Protein 8E5G (pdb70)

Organism: Archaeoglobus veneficus (strain DSM 11195 / SNP6) (NCBI:txid693661)

Radius of gyration: 26.73 Å; Cα contacts (8 Å, |Δi|>4): 304; chains: 1; bounding box: 42×38×102 Å

B-factor: mean 117.1, std 19.44, range [83.34, 165.3]

Structure (mmCIF, N/CA/C/O backbone):
data_8E5G
#
_entry.id   8E5G
#
loop_
_entity.id
_entity.type
_entity.pdbx_description
1 polymer 'c-type cytochrome'
2 non-polymer 'HEME C'
#
loop_
_atom_site.group_PDB
_atom_site.id
_atom_site.type_symbol
_atom_site.label_atom_id
_atom_site.label_alt_id
_atom_site.label_comp_id
_atom_site.label_asym_id
_atom_site.label_entity_id
_atom_site.label_seq_id
_atom_site.pdbx_PDB_ins_code
_atom_site.Cartn_x
_atom_site.Cartn_y
_atom_site.Cartn_z
_atom_site.occupancy
_atom_site.B_iso_or_equiv
_atom_site.auth_seq_id
_atom_site.auth_comp_id
_atom_site.auth_asym_id
_atom_site.auth_atom_id
_atom_site.pdbx_PDB_model_num
ATOM 1 N N . GLN A 1 31 ? 7.059 -13.998 60.940 1.00 83.34 31 GLN A N 1
ATOM 2 C CA . GLN A 1 31 ? 8.292 -13.305 60.590 1.00 83.34 31 GLN A CA 1
ATOM 3 C C . GLN A 1 31 ? 9.477 -13.934 61.298 1.00 83.34 31 GLN A C 1
ATOM 4 O O . GLN A 1 31 ? 10.506 -13.292 61.491 1.00 83.34 31 GLN A O 1
ATOM 6 N N . HIS A 1 32 ? 9.317 -15.195 61.702 1.00 96.93 32 HIS A N 1
ATOM 7 C CA . HIS A 1 32 ? 10.384 -15.926 62.374 1.00 96.93 32 HIS A CA 1
ATOM 8 C C . HIS A 1 32 ? 10.407 -17.404 61.986 1.00 96.93 32 HIS A C 1
ATOM 9 O O . HIS A 1 32 ? 11.214 -18.162 62.531 1.00 96.93 32 HIS A O 1
ATOM 16 N N . MET A 1 33 ? 9.558 -17.831 61.047 1.00 111.70 33 MET A N 1
ATOM 17 C CA . MET A 1 33 ? 9.421 -19.240 60.668 1.00 111.70 33 MET A CA 1
ATOM 18 C C . MET A 1 33 ? 9.521 -19.418 59.152 1.00 111.70 33 MET A C 1
ATOM 19 O O . MET A 1 33 ? 8.722 -20.114 58.523 1.00 111.70 33 MET A O 1
ATOM 24 N N . TRP A 1 34 ? 10.538 -18.811 58.547 1.00 97.01 34 TRP A N 1
ATOM 25 C CA . TRP A 1 34 ? 10.677 -18.833 57.097 1.00 97.01 34 TRP A CA 1
ATOM 26 C C . TRP A 1 34 ? 10.784 -20.258 56.548 1.00 97.01 34 TRP A C 1
ATOM 27 O O . TRP A 1 34 ? 11.183 -21.195 57.242 1.00 97.01 34 TRP A O 1
ATOM 38 N N . TYR A 1 35 ? 10.425 -20.399 55.268 1.00 94.86 35 TYR A N 1
ATOM 39 C CA . TYR A 1 35 ? 10.263 -21.701 54.632 1.00 94.86 35 TYR A CA 1
ATOM 40 C C . TYR A 1 35 ? 11.564 -22.495 54.611 1.00 94.86 35 TYR A C 1
ATOM 41 O O . TYR A 1 35 ? 12.658 -21.969 54.830 1.00 94.86 35 TYR A O 1
ATOM 50 N N . ASN A 1 36 ? 11.421 -23.785 54.323 1.00 103.02 36 ASN A N 1
ATOM 51 C CA . ASN A 1 36 ? 12.544 -24.682 54.101 1.00 103.02 36 ASN A CA 1
ATOM 52 C C . ASN A 1 36 ? 12.765 -24.816 52.603 1.00 103.02 36 ASN A C 1
ATOM 53 O O . ASN A 1 36 ? 11.817 -25.072 51.853 1.00 103.02 36 ASN A O 1
ATOM 58 N N . ILE A 1 37 ? 14.009 -24.643 52.170 1.00 101.48 37 ILE A N 1
ATOM 59 C CA . ILE A 1 37 ? 14.352 -24.768 50.762 1.00 101.48 37 ILE A CA 1
ATOM 60 C C . ILE A 1 37 ? 15.323 -25.923 50.525 1.00 101.48 37 ILE A C 1
ATOM 61 O O . ILE A 1 37 ? 16.059 -25.925 49.545 1.00 101.48 37 ILE A O 1
ATOM 66 N N . SER A 1 38 ? 15.313 -26.919 51.414 1.00 107.75 38 SER A N 1
ATOM 67 C CA . SER A 1 38 ? 16.249 -28.033 51.307 1.00 107.75 38 SER A CA 1
ATOM 68 C C . SER A 1 38 ? 16.017 -28.878 50.061 1.00 107.75 38 SER A C 1
ATOM 69 O O . SER A 1 38 ? 16.900 -29.654 49.682 1.00 107.75 38 SER A O 1
ATOM 72 N N . GLY A 1 39 ? 14.861 -28.745 49.417 1.00 102.25 39 GLY A N 1
ATOM 73 C CA . GLY A 1 39 ? 14.568 -29.563 48.260 1.00 102.25 39 GLY A CA 1
ATOM 74 C C . GLY A 1 39 ? 15.381 -29.168 47.043 1.00 102.25 39 GLY A C 1
ATOM 75 O O . GLY A 1 39 ? 16.121 -28.184 47.034 1.00 102.25 39 GLY A O 1
ATOM 76 N N . THR A 1 40 ? 15.247 -29.977 45.996 1.00 99.67 40 THR A N 1
ATOM 77 C CA . THR A 1 40 ? 15.890 -29.689 44.725 1.00 99.67 40 THR A CA 1
ATOM 78 C C . THR A 1 40 ? 14.994 -28.809 43.863 1.00 99.67 40 THR A C 1
ATOM 79 O O . THR A 1 40 ? 13.767 -28.817 43.995 1.00 99.67 40 THR A O 1
ATOM 83 N N . GLY A 1 41 ? 15.621 -28.045 42.970 1.00 99.96 41 GLY A N 1
ATOM 84 C CA . GLY A 1 41 ? 14.855 -27.158 42.120 1.00 99.96 41 GLY A CA 1
ATOM 85 C C . GLY A 1 41 ? 14.208 -26.042 42.926 1.00 99.96 41 GLY A C 1
ATOM 86 O O . GLY A 1 41 ? 14.696 -25.625 43.979 1.00 99.96 41 GLY A O 1
ATOM 87 N N . ASN A 1 42 ? 13.088 -25.548 42.403 1.00 96.65 42 ASN A N 1
ATOM 88 C CA . ASN A 1 42 ? 12.312 -24.558 43.134 1.00 96.65 42 ASN A CA 1
ATOM 89 C C . ASN A 1 42 ? 11.731 -25.191 44.389 1.00 96.65 42 ASN A C 1
ATOM 90 O O . ASN A 1 42 ? 11.168 -26.288 44.344 1.00 96.65 42 ASN A O 1
ATOM 95 N N . ASN A 1 43 ? 11.868 -24.497 45.513 1.00 89.89 43 ASN A N 1
ATOM 96 C CA . ASN A 1 43 ? 11.479 -25.041 46.807 1.00 89.89 43 ASN A CA 1
ATOM 97 C C . ASN A 1 43 ? 10.365 -24.246 47.463 1.00 89.89 43 ASN A C 1
ATOM 98 O O . ASN A 1 43 ? 9.333 -24.818 47.834 1.00 89.89 43 ASN A O 1
ATOM 103 N N . LEU A 1 44 ? 10.549 -22.940 47.619 1.00 83.98 44 LEU A N 1
ATOM 104 C CA . LEU A 1 44 ? 9.501 -22.091 48.152 1.00 83.98 44 LEU A CA 1
ATOM 105 C C . LEU A 1 44 ? 8.334 -22.049 47.170 1.00 83.98 44 LEU A C 1
ATOM 106 O O . LEU A 1 44 ? 8.518 -22.260 45.969 1.00 83.98 44 LEU A O 1
ATOM 111 N N . PRO A 1 45 ? 7.123 -21.785 47.649 1.00 93.53 45 PRO A N 1
ATOM 112 C CA . PRO A 1 45 ? 5.970 -21.753 46.746 1.00 93.53 45 PRO A CA 1
ATOM 113 C C . PRO A 1 45 ? 5.893 -20.423 46.010 1.00 93.53 45 PRO A C 1
ATOM 114 O O . PRO A 1 45 ? 5.743 -19.363 46.619 1.00 93.53 45 PRO A O 1
ATOM 118 N N . CYS A 1 46 ? 5.998 -20.489 44.683 1.00 97.89 46 CYS A N 1
ATOM 119 C CA . CYS A 1 46 ? 5.808 -19.312 43.849 1.00 97.89 46 CYS A CA 1
ATOM 120 C C . CYS A 1 46 ? 4.390 -18.781 43.941 1.00 97.89 46 CYS A C 1
ATOM 121 O O . CYS A 1 46 ? 4.129 -17.659 43.496 1.00 97.89 46 CYS A O 1
ATOM 124 N N . GLU A 1 47 ? 3.474 -19.564 44.502 1.00 103.19 47 GLU A N 1
ATOM 125 C CA . GLU A 1 47 ? 2.055 -19.262 44.460 1.00 103.19 47 GLU A CA 1
ATOM 126 C C . GLU A 1 47 ? 1.600 -18.350 45.585 1.00 103.19 47 GLU A C 1
ATOM 127 O O . GLU A 1 47 ? 0.431 -17.955 45.600 1.00 103.19 47 GLU A O 1
ATOM 133 N N . LYS A 1 48 ? 2.485 -18.010 46.521 1.00 99.54 48 LYS A N 1
ATOM 134 C CA . LYS A 1 48 ? 2.097 -17.129 47.613 1.00 99.54 48 LYS A CA 1
ATOM 135 C C . LYS A 1 48 ? 1.616 -15.776 47.107 1.00 99.54 48 LYS A C 1
ATOM 136 O O . LYS A 1 48 ? 0.865 -15.094 47.811 1.00 99.54 48 LYS A O 1
ATOM 142 N N . CYS A 1 49 ? 2.022 -15.379 45.902 1.00 104.50 49 CYS A N 1
ATOM 143 C CA . CYS A 1 49 ? 1.557 -14.139 45.301 1.00 104.50 49 CYS A CA 1
ATOM 144 C C . CYS A 1 49 ? 1.118 -14.280 43.850 1.00 104.50 49 CYS A C 1
ATOM 145 O O . CYS A 1 49 ? 0.744 -13.271 43.243 1.00 104.50 49 CYS A O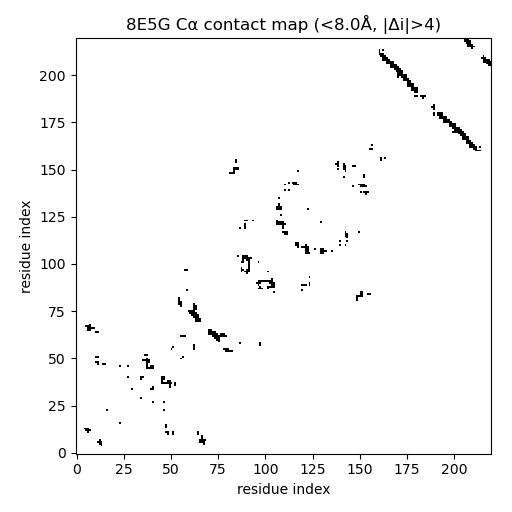 1
ATOM 148 N N . HIS A 1 50 ? 1.145 -15.484 43.275 1.00 105.32 50 HIS A N 1
ATOM 149 C CA . HIS A 1 50 ? 0.875 -15.659 41.852 1.00 105.32 50 HIS A CA 1
ATOM 150 C C . HIS A 1 50 ? -0.218 -16.687 41.582 1.00 105.32 50 HIS A C 1
ATOM 151 O O . HIS A 1 50 ? -0.071 -17.525 40.687 1.00 105.32 50 HIS A O 1
ATOM 158 N N . ALA A 1 51 ? -1.317 -16.641 42.336 1.00 110.31 51 ALA A N 1
ATOM 159 C CA . ALA A 1 51 ? -2.336 -17.679 42.208 1.00 110.31 51 ALA A CA 1
ATOM 160 C C . ALA A 1 51 ? -3.100 -17.604 40.891 1.00 110.31 51 ALA A C 1
ATOM 161 O O . ALA A 1 51 ? -3.505 -18.645 40.361 1.00 110.31 51 ALA A O 1
ATOM 163 N N . ASP A 1 52 ? -3.325 -16.400 40.359 1.00 116.16 52 ASP A N 1
ATOM 164 C CA . ASP A 1 52 ? -4.117 -16.275 39.139 1.00 116.16 52 ASP A CA 1
ATOM 165 C C . ASP A 1 52 ? -3.435 -16.960 37.961 1.00 116.16 52 ASP A C 1
ATOM 166 O O . ASP A 1 52 ? -4.093 -17.625 37.151 1.00 116.16 52 ASP A O 1
ATOM 171 N N . VAL A 1 53 ? -2.115 -16.811 37.850 1.00 111.84 53 VAL A N 1
ATOM 172 C CA . VAL A 1 53 ? -1.389 -17.480 36.778 1.00 111.84 53 VAL A CA 1
ATOM 173 C C . VAL A 1 53 ? -1.461 -18.989 36.954 1.00 111.84 53 VAL A C 1
ATOM 174 O O . VAL A 1 53 ? -1.535 -19.739 35.976 1.00 111.84 53 VAL A O 1
ATOM 178 N N . PHE A 1 54 ? -1.439 -19.458 38.202 1.00 115.26 54 PHE A N 1
ATOM 179 C CA . PHE A 1 54 ? -1.627 -20.880 38.469 1.00 115.26 54 PHE A CA 1
ATOM 180 C C . PHE A 1 54 ? -2.980 -21.359 37.969 1.00 115.26 54 PHE A C 1
ATOM 181 O O . PHE A 1 54 ? -3.085 -22.417 37.339 1.00 115.26 54 PHE A O 1
ATOM 189 N N . ALA A 1 55 ? -4.036 -20.600 38.266 1.00 119.80 55 ALA A N 1
ATOM 190 C CA . ALA A 1 55 ? -5.368 -20.988 37.815 1.00 119.80 55 ALA A CA 1
ATOM 191 C C . ALA A 1 55 ? -5.441 -21.012 36.296 1.00 119.80 55 ALA A C 1
ATOM 192 O O . ALA A 1 55 ? -6.063 -21.904 35.709 1.00 119.80 55 ALA A O 1
ATOM 194 N N . GLU A 1 56 ? -4.811 -20.034 35.644 1.00 118.90 56 GLU A N 1
ATOM 195 C CA . GLU A 1 56 ? -4.781 -20.021 34.185 1.00 118.90 56 GLU A CA 1
ATOM 196 C C . GLU A 1 56 ? -4.030 -21.227 33.633 1.00 118.90 56 GLU A C 1
ATOM 197 O O . GLU A 1 56 ? -4.483 -21.863 32.675 1.00 118.90 56 GLU A O 1
ATOM 203 N N . PHE A 1 57 ? -2.883 -21.561 34.228 1.00 103.36 57 PHE A N 1
ATOM 204 C CA . PHE A 1 57 ? -2.031 -22.603 33.667 1.00 103.36 57 PHE A CA 1
ATOM 205 C C . PHE A 1 57 ? -2.569 -23.997 33.957 1.00 103.36 57 PHE A C 1
ATOM 206 O O . PHE A 1 57 ? -2.312 -24.929 33.187 1.00 103.36 57 PHE A O 1
ATOM 214 N N . LYS A 1 58 ? -3.308 -24.165 35.056 1.00 109.02 58 LYS A N 1
ATOM 215 C CA . LYS A 1 58 ? -3.847 -25.478 35.389 1.00 109.02 58 LYS A CA 1
ATOM 216 C C . LYS A 1 58 ? -4.819 -25.965 34.324 1.00 109.02 58 LYS A C 1
ATOM 217 O O . LYS A 1 58 ? -4.927 -27.173 34.084 1.00 109.02 58 LYS A O 1
ATOM 223 N N . ASN A 1 59 ? -5.502 -25.042 33.649 1.00 113.74 59 ASN A N 1
ATOM 224 C CA . ASN A 1 59 ? -6.463 -25.377 32.607 1.00 113.74 59 ASN A CA 1
ATOM 225 C C . ASN A 1 59 ? -5.877 -25.200 31.212 1.00 113.74 59 ASN A C 1
ATOM 226 O O . ASN A 1 59 ? -6.584 -24.791 30.286 1.00 113.74 59 ASN A O 1
ATOM 231 N N . ASN A 1 60 ? -4.592 -25.501 31.046 1.00 107.34 60 ASN A N 1
ATOM 232 C CA . ASN A 1 60 ? -3.926 -25.323 29.765 1.00 107.34 60 ASN A CA 1
ATOM 233 C C . ASN A 1 60 ? -3.937 -26.630 28.988 1.00 107.34 60 ASN A C 1
ATOM 234 O O . ASN A 1 60 ? -3.333 -27.611 29.441 1.00 107.34 60 ASN A O 1
ATOM 239 N N . PRO A 1 61 ? -4.590 -26.691 27.830 1.00 103.41 61 PRO A N 1
ATOM 240 C CA . PRO A 1 61 ? -4.470 -27.863 26.954 1.00 103.41 61 PRO A CA 1
ATOM 241 C C . PRO A 1 61 ? -3.322 -27.786 25.959 1.00 103.41 61 PRO A C 1
ATOM 242 O O . PRO A 1 61 ? -3.274 -28.611 25.042 1.00 103.41 61 PRO A O 1
ATOM 246 N N . GLY A 1 62 ? -2.405 -26.839 26.127 1.00 105.34 62 GLY A N 1
ATOM 247 C CA . GLY A 1 62 ? -1.378 -26.578 25.144 1.00 105.34 62 GLY A CA 1
ATOM 248 C C . GLY A 1 62 ? -0.246 -27.582 25.199 1.00 105.34 62 GLY A C 1
ATOM 249 O O . GLY A 1 62 ? -0.313 -28.621 25.856 1.00 105.34 62 GLY A O 1
ATOM 250 N N . ALA A 1 63 ? 0.826 -27.249 24.480 1.00 104.95 63 ALA A N 1
ATOM 251 C CA . ALA A 1 63 ? 1.935 -28.180 24.319 1.00 104.95 63 ALA A CA 1
ATOM 252 C C . ALA A 1 63 ? 2.575 -28.549 25.648 1.00 104.95 63 ALA A C 1
ATOM 253 O O . ALA A 1 63 ? 3.045 -29.680 25.817 1.00 104.95 63 ALA A O 1
ATOM 255 N N . HIS A 1 64 ? 2.604 -27.620 26.596 1.00 103.41 64 HIS A N 1
ATOM 256 C CA . HIS A 1 64 ? 3.361 -27.774 27.835 1.00 103.41 64 HIS A CA 1
ATOM 257 C C . HIS A 1 64 ? 2.506 -28.142 29.039 1.00 103.41 64 HIS A C 1
ATOM 258 O O . HIS A 1 64 ? 2.704 -27.597 30.127 1.00 103.41 64 HIS A O 1
ATOM 265 N N . LYS A 1 65 ? 1.542 -29.055 28.885 1.00 102.07 65 LYS A N 1
ATOM 266 C CA . LYS A 1 65 ? 0.847 -29.557 30.067 1.00 102.07 65 LYS A CA 1
ATOM 267 C C . LYS A 1 65 ? 1.787 -30.343 30.973 1.00 102.07 65 LYS A C 1
ATOM 268 O O . LYS A 1 65 ? 1.658 -30.279 32.200 1.00 102.07 65 LYS A O 1
ATOM 274 N N . THR A 1 66 ? 2.735 -31.082 30.393 1.00 106.96 66 THR A N 1
ATOM 275 C CA . THR A 1 66 ? 3.614 -31.970 31.142 1.00 106.96 66 THR A CA 1
ATOM 276 C C . THR A 1 66 ? 5.051 -31.467 31.193 1.00 106.96 66 THR A C 1
ATOM 277 O O . THR A 1 66 ? 5.970 -32.265 31.409 1.00 106.96 66 THR A O 1
ATOM 281 N N . ILE A 1 67 ? 5.267 -30.167 30.991 1.00 104.34 67 ILE A N 1
ATOM 282 C CA . ILE A 1 67 ? 6.619 -29.624 31.085 1.00 104.34 67 ILE A CA 1
ATOM 283 C C . ILE A 1 67 ? 7.160 -29.785 32.500 1.00 104.34 67 ILE A C 1
ATOM 284 O O . ILE A 1 67 ? 8.368 -29.954 32.703 1.00 104.34 67 ILE A O 1
ATOM 289 N N . GLY A 1 68 ? 6.280 -29.740 33.495 1.00 110.50 68 GLY A N 1
ATOM 290 C CA . GLY A 1 68 ? 6.640 -29.992 34.872 1.00 110.50 68 GLY A CA 1
ATOM 291 C C . GLY A 1 68 ? 6.445 -31.418 35.331 1.00 110.50 68 GLY A C 1
ATOM 292 O O . GLY A 1 68 ? 6.542 -31.687 36.533 1.00 110.50 68 GLY A O 1
ATOM 293 N N . GLY A 1 69 ? 6.166 -32.342 34.416 1.00 113.76 69 GLY A N 1
ATOM 294 C CA . GLY A 1 69 ? 5.936 -33.724 34.771 1.00 113.76 69 GLY A CA 1
ATOM 295 C C . GLY A 1 69 ? 4.542 -34.039 35.265 1.00 113.76 69 GLY A C 1
ATOM 296 O O . GLY A 1 69 ? 4.288 -35.187 35.653 1.00 113.76 69 GLY A O 1
ATOM 297 N N . GLY A 1 70 ? 3.637 -33.071 35.266 1.00 113.36 70 GLY A N 1
ATOM 298 C CA . GLY A 1 70 ? 2.278 -33.318 35.704 1.00 113.36 70 GLY A CA 1
ATOM 299 C C . GLY A 1 70 ? 1.506 -32.024 35.803 1.00 113.36 70 GLY A C 1
ATOM 300 O O . GLY A 1 70 ? 2.057 -30.926 35.692 1.00 113.36 70 GLY A O 1
ATOM 301 N N . THR A 1 71 ? 0.199 -32.175 36.012 1.00 113.84 71 THR A N 1
ATOM 302 C CA . THR A 1 71 ? -0.687 -31.028 36.158 1.00 113.84 71 THR A CA 1
ATOM 303 C C . THR A 1 71 ? -1.568 -31.193 37.391 1.00 113.84 71 THR A C 1
ATOM 304 O O . THR A 1 71 ? -2.018 -30.206 37.982 1.00 113.84 71 THR A O 1
ATOM 308 N N . ASP A 1 72 ? -1.806 -32.444 37.788 1.00 118.89 72 ASP A N 1
ATOM 309 C CA . ASP A 1 72 ? -2.704 -32.715 38.907 1.00 118.89 72 ASP A CA 1
ATOM 310 C C . ASP A 1 72 ? -2.171 -32.163 40.227 1.00 118.89 72 ASP A C 1
ATOM 311 O O . ASP A 1 72 ? -2.926 -31.563 41.001 1.00 118.89 72 ASP A O 1
ATOM 316 N N . THR A 1 73 ? -0.884 -32.348 40.507 1.00 120.43 73 THR A N 1
ATOM 317 C CA . THR A 1 73 ? -0.319 -31.875 41.763 1.00 120.43 73 THR A CA 1
ATOM 318 C C . THR A 1 73 ? 0.213 -30.454 41.628 1.00 120.43 73 THR A C 1
ATOM 319 O O . THR A 1 73 ? 0.651 -30.028 40.556 1.00 120.43 73 THR A O 1
ATOM 323 N N . VAL A 1 74 ? 0.166 -29.722 42.742 1.00 115.76 74 VAL A N 1
ATOM 324 C CA . VAL A 1 74 ? 0.688 -28.360 42.769 1.00 115.76 74 VAL A CA 1
ATOM 325 C C . VAL A 1 74 ? 2.202 -28.365 42.603 1.00 115.76 74 VAL A C 1
ATOM 326 O O . VAL A 1 74 ? 2.775 -27.477 41.958 1.00 115.76 74 VAL A O 1
ATOM 330 N N . GLU A 1 75 ? 2.873 -29.367 43.179 1.00 116.05 75 GLU A N 1
ATOM 331 C CA . GLU A 1 75 ? 4.328 -29.432 43.099 1.00 116.05 75 GLU A CA 1
ATOM 332 C C . GLU A 1 75 ? 4.799 -29.560 41.657 1.00 116.05 75 GLU A C 1
ATOM 333 O O . GLU A 1 75 ? 5.830 -28.992 41.281 1.00 116.05 75 GLU A O 1
ATOM 339 N N . HIS A 1 76 ? 4.061 -30.308 40.835 1.00 119.72 76 HIS A N 1
ATOM 340 C CA . HIS A 1 76 ? 4.428 -30.431 39.428 1.00 119.72 76 HIS A CA 1
ATOM 341 C C . HIS A 1 76 ? 4.342 -29.086 38.717 1.00 119.72 76 HIS A C 1
ATOM 342 O O . HIS A 1 76 ? 5.215 -28.746 37.910 1.00 119.72 76 HIS A O 1
ATOM 349 N N . ILE A 1 77 ? 3.305 -28.301 39.010 1.00 106.87 77 ILE A N 1
ATOM 350 C CA . ILE A 1 77 ? 3.184 -26.984 38.392 1.00 106.87 77 ILE A CA 1
ATOM 351 C C . ILE A 1 77 ? 4.299 -26.064 38.869 1.00 106.87 77 ILE A C 1
ATOM 352 O O . ILE A 1 77 ? 4.849 -25.277 38.090 1.00 106.87 77 ILE A O 1
ATOM 357 N N . ARG A 1 78 ? 4.644 -26.139 40.155 1.00 103.31 78 ARG A N 1
ATOM 358 C CA . ARG A 1 78 ? 5.755 -25.340 40.662 1.00 103.31 78 ARG A CA 1
ATOM 359 C C . ARG A 1 78 ? 7.058 -25.716 39.969 1.00 103.31 78 ARG A C 1
ATOM 360 O O . ARG A 1 78 ? 7.857 -24.842 39.607 1.00 103.31 78 ARG A O 1
ATOM 368 N N . ALA A 1 79 ? 7.283 -27.015 39.768 1.00 106.29 79 ALA A N 1
ATOM 369 C CA . ALA A 1 79 ? 8.468 -27.461 39.046 1.00 106.29 79 ALA A CA 1
ATOM 370 C C . ALA A 1 79 ? 8.450 -26.970 37.606 1.00 106.29 79 ALA A C 1
ATOM 371 O O . ALA A 1 79 ? 9.497 -26.637 37.044 1.00 106.29 79 ALA A O 1
ATOM 373 N N . ALA A 1 80 ? 7.268 -26.928 36.987 1.00 103.50 80 ALA A N 1
ATOM 374 C CA . ALA A 1 80 ? 7.163 -26.396 35.632 1.00 103.50 80 ALA A CA 1
ATOM 375 C C . ALA A 1 80 ? 7.548 -24.923 35.588 1.00 103.50 80 ALA A C 1
ATOM 376 O O . ALA A 1 80 ? 8.290 -24.490 34.695 1.00 103.50 80 ALA A O 1
ATOM 378 N N . CYS A 1 81 ? 7.043 -24.138 36.540 1.00 99.52 81 CYS A N 1
ATOM 379 C CA . CYS A 1 81 ? 7.396 -22.724 36.587 1.00 99.52 81 CYS A CA 1
ATOM 380 C C . CYS A 1 81 ? 8.891 -22.548 36.796 1.00 99.52 81 CYS A C 1
ATOM 381 O O . CYS A 1 81 ? 9.514 -21.671 36.188 1.00 99.52 81 CYS A O 1
ATOM 384 N N . GLY A 1 82 ? 9.485 -23.376 37.656 1.00 101.80 82 GLY A N 1
ATOM 385 C CA . GLY A 1 82 ? 10.927 -23.327 37.824 1.00 101.80 82 GLY A CA 1
ATOM 386 C C . GLY A 1 82 ? 11.670 -23.663 36.545 1.00 101.80 82 GLY A C 1
ATOM 387 O O . GLY A 1 82 ? 12.621 -22.978 36.164 1.00 101.80 82 GLY A O 1
ATOM 388 N N . GLU A 1 83 ? 11.235 -24.717 35.856 1.00 110.16 83 GLU A N 1
ATOM 389 C CA . GLU A 1 83 ? 11.916 -25.155 34.645 1.00 110.16 83 GLU A CA 1
ATOM 390 C C . GLU A 1 83 ? 11.782 -24.155 33.509 1.00 110.16 83 GLU A C 1
ATOM 391 O O . GLU A 1 83 ? 12.643 -24.124 32.625 1.00 110.16 83 GLU A O 1
ATOM 397 N N . CYS A 1 84 ? 10.727 -23.345 33.502 1.00 101.83 84 CYS A N 1
ATOM 398 C CA . CYS A 1 84 ? 10.563 -22.353 32.446 1.00 101.83 84 CYS A CA 1
ATOM 399 C C . CYS A 1 84 ? 11.211 -21.016 32.783 1.00 101.83 84 CYS A C 1
ATOM 400 O O . CYS A 1 84 ? 11.979 -20.482 31.979 1.00 101.83 84 CYS A O 1
ATOM 403 N N . HIS A 1 85 ? 10.921 -20.461 33.957 1.00 97.38 85 HIS A N 1
ATOM 404 C CA . HIS A 1 85 ? 11.400 -19.135 34.322 1.00 97.38 85 HIS A CA 1
ATOM 405 C C . HIS A 1 85 ? 12.713 -19.160 35.095 1.00 97.38 85 HIS A C 1
ATOM 406 O O . HIS A 1 85 ? 13.161 -18.105 35.554 1.00 97.38 85 HIS A O 1
ATOM 413 N N . ARG A 1 86 ? 13.336 -20.327 35.258 1.00 97.98 86 ARG A N 1
ATOM 414 C CA . ARG A 1 86 ? 14.615 -20.434 35.955 1.00 97.98 86 ARG A CA 1
ATOM 415 C C . ARG A 1 86 ? 15.533 -21.421 35.248 1.00 97.98 86 ARG A C 1
ATOM 416 O O . ARG A 1 86 ? 16.352 -22.095 35.880 1.00 97.98 86 ARG A O 1
ATOM 424 N N . THR A 1 87 ? 15.417 -21.520 33.928 1.00 106.35 87 THR A N 1
ATOM 425 C CA . THR A 1 87 ? 16.186 -22.493 33.168 1.00 106.35 87 THR A CA 1
ATOM 426 C C . THR A 1 87 ? 17.594 -21.965 32.901 1.00 106.35 87 THR A C 1
ATOM 427 O O . THR A 1 87 ? 17.954 -20.855 33.296 1.00 106.35 87 THR A O 1
ATOM 431 N N . SER A 1 88 ? 18.408 -22.764 32.213 1.00 111.63 88 SER A N 1
ATOM 432 C CA . SER A 1 88 ? 19.775 -22.376 31.871 1.00 111.63 88 SER A CA 1
ATOM 433 C C . SER A 1 88 ? 19.707 -21.412 30.695 1.00 111.63 88 SER A C 1
ATOM 434 O O . SER A 1 88 ? 19.671 -21.815 29.531 1.00 111.63 88 SER A O 1
ATOM 437 N N . VAL A 1 89 ? 19.685 -20.118 31.004 1.00 114.67 89 VAL A N 1
ATOM 438 C CA . VAL A 1 89 ? 19.557 -19.088 29.980 1.00 114.67 89 VAL A CA 1
ATOM 439 C C . VAL A 1 89 ? 20.908 -18.429 29.731 1.00 114.67 89 VAL A C 1
ATOM 440 O O . VAL A 1 89 ? 21.416 -18.440 28.604 1.00 114.67 89 VAL A O 1
ATOM 444 N N . VAL A 1 90 ? 21.501 -17.853 30.777 1.00 129.46 90 VAL A N 1
ATOM 445 C CA . VAL A 1 90 ? 22.808 -17.212 30.704 1.00 129.46 90 VAL A CA 1
ATOM 446 C C . VAL A 1 90 ? 23.782 -17.831 31.699 1.00 129.46 90 VAL A C 1
ATOM 447 O O . VAL A 1 90 ? 24.929 -18.137 31.358 1.00 129.46 90 VAL A O 1
ATOM 451 N N . GLY A 1 91 ? 23.338 -18.029 32.936 1.00 119.73 91 GLY A N 1
ATOM 452 C CA . GLY A 1 91 ? 24.166 -18.631 33.960 1.00 119.73 91 GLY A CA 1
ATOM 453 C C . GLY A 1 91 ? 23.287 -19.225 35.037 1.00 119.73 91 GLY A C 1
ATOM 454 O O . GLY A 1 91 ? 22.057 -19.184 34.962 1.00 119.73 91 GLY A O 1
ATOM 455 N N . THR A 1 92 ? 23.942 -19.790 36.047 1.00 114.64 92 THR A N 1
ATOM 456 C CA . THR A 1 92 ? 23.219 -20.432 37.134 1.00 114.64 92 THR A CA 1
ATOM 457 C C . THR A 1 92 ? 22.376 -19.417 37.895 1.00 114.64 92 THR A C 1
ATOM 458 O O . THR A 1 92 ? 22.841 -18.327 38.238 1.00 114.64 92 THR A O 1
ATOM 462 N N . PHE A 1 93 ? 21.126 -19.783 38.155 1.00 104.73 93 PHE A N 1
ATOM 463 C CA . PHE A 1 93 ? 20.248 -18.980 38.992 1.00 104.73 93 PHE A CA 1
ATOM 464 C C . PHE A 1 93 ? 20.633 -19.172 40.456 1.00 104.73 93 PHE A C 1
ATOM 465 O O . PHE A 1 93 ? 21.632 -19.817 40.786 1.00 104.73 93 PHE A O 1
ATOM 473 N N . ALA A 1 94 ? 19.837 -18.609 41.356 1.00 96.69 94 ALA A N 1
ATOM 474 C CA . ALA A 1 94 ? 20.065 -18.756 42.784 1.00 96.69 94 ALA A CA 1
ATOM 475 C C . ALA A 1 94 ? 19.366 -20.010 43.287 1.00 96.69 94 ALA A C 1
ATOM 476 O O . ALA A 1 94 ? 18.183 -20.224 43.007 1.00 96.69 94 ALA A O 1
ATOM 478 N N . SER A 1 95 ? 20.098 -20.835 44.029 1.00 102.96 95 SER A N 1
ATOM 479 C CA . SER A 1 95 ? 19.555 -22.085 44.541 1.00 102.96 95 SER A CA 1
ATOM 480 C C . SER A 1 95 ? 20.294 -22.449 45.821 1.00 102.96 95 SER A C 1
ATOM 481 O O . SER A 1 95 ? 21.397 -21.965 46.088 1.00 102.96 95 SER A O 1
ATOM 484 N N . GLY A 1 96 ? 19.674 -23.315 46.610 1.00 102.58 96 GLY A N 1
ATOM 485 C CA . GLY A 1 96 ? 20.275 -23.767 47.850 1.00 102.58 96 GLY A CA 1
ATOM 486 C C . GLY A 1 96 ? 19.452 -24.886 48.442 1.00 102.58 96 GLY A C 1
ATOM 487 O O . GLY A 1 96 ? 18.335 -25.173 47.997 1.00 102.58 96 GLY A O 1
ATOM 488 N N . ASP A 1 97 ? 20.027 -25.529 49.460 1.00 110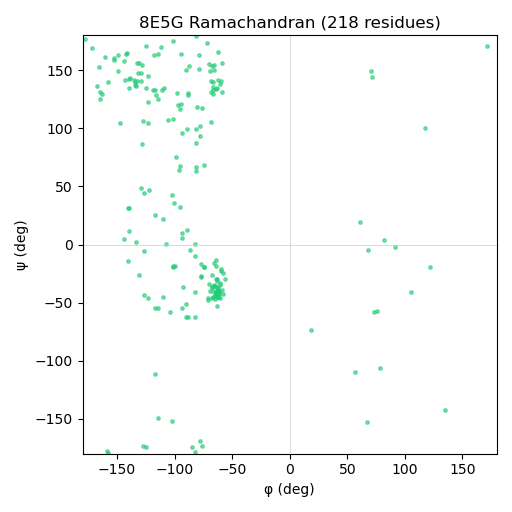.68 97 ASP A N 1
ATOM 489 C CA . AS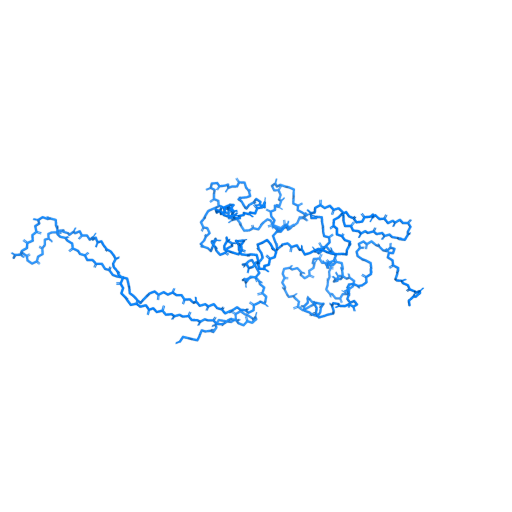P A 1 97 ? 19.360 -26.636 50.135 1.00 110.68 97 ASP A CA 1
ATOM 490 C C . ASP A 1 97 ? 19.570 -26.606 51.645 1.00 110.68 97 ASP A C 1
ATOM 491 O O . ASP A 1 97 ? 19.614 -27.667 52.276 1.00 110.68 97 ASP A O 1
ATOM 496 N N . GLY A 1 98 ? 19.704 -25.425 52.242 1.00 112.28 98 GLY A N 1
ATOM 497 C CA . GLY A 1 98 ? 19.970 -25.357 53.665 1.00 112.28 98 GLY A CA 1
ATOM 498 C C . GLY A 1 98 ? 21.403 -25.708 54.010 1.00 112.28 98 GLY A C 1
ATOM 499 O O . GLY A 1 98 ? 22.109 -24.909 54.632 1.00 112.28 98 GLY A O 1
ATOM 500 N N . THR A 1 99 ? 21.844 -26.904 53.612 1.00 115.38 99 THR A N 1
ATOM 501 C CA . THR A 1 99 ? 23.229 -27.299 53.851 1.00 115.38 99 THR A CA 1
ATOM 502 C C . THR A 1 99 ? 24.194 -26.370 53.129 1.00 115.38 99 THR A C 1
ATOM 503 O O . THR A 1 99 ? 25.249 -26.015 53.666 1.00 115.38 99 THR A O 1
ATOM 507 N N . SER A 1 100 ? 23.849 -25.968 51.909 1.00 113.72 100 SER A N 1
ATOM 508 C CA . SER A 1 100 ? 24.660 -25.045 51.134 1.00 113.72 100 SER A CA 1
ATOM 509 C C . SER A 1 100 ? 23.746 -24.220 50.242 1.00 113.72 100 SER A C 1
ATOM 510 O O . SER A 1 100 ? 22.586 -24.569 50.014 1.00 113.72 100 SER A O 1
ATOM 513 N N . ALA A 1 101 ? 24.280 -23.108 49.747 1.00 101.93 101 ALA A N 1
ATOM 514 C CA . ALA A 1 101 ? 23.537 -22.241 48.847 1.00 101.93 101 ALA A CA 1
ATOM 515 C C . ALA A 1 101 ? 24.463 -21.740 47.752 1.00 101.93 101 ALA A C 1
ATOM 516 O O . ALA A 1 101 ? 25.590 -21.318 48.024 1.00 101.93 101 ALA A O 1
ATOM 518 N N . THR A 1 102 ? 23.979 -21.790 46.513 1.00 103.04 102 THR A N 1
ATOM 519 C CA . THR A 1 102 ? 24.735 -21.289 45.379 1.00 103.04 102 THR A CA 1
ATOM 520 C C . THR A 1 102 ? 24.317 -19.858 45.099 1.00 103.04 102 THR A C 1
ATOM 521 O O . THR A 1 102 ? 23.130 -19.612 44.839 1.00 103.04 102 THR A O 1
ATOM 525 N N . PRO A 1 103 ? 25.232 -18.894 45.150 1.00 105.78 103 PRO A N 1
ATOM 526 C CA . PRO A 1 103 ? 24.841 -17.498 44.931 1.00 105.78 103 PRO A CA 1
ATOM 527 C C . PRO A 1 103 ? 24.286 -17.296 43.531 1.00 105.78 103 PRO A C 1
ATOM 528 O O . PRO A 1 103 ? 24.775 -17.876 42.559 1.00 105.78 103 PRO A O 1
ATOM 532 N N . GLY A 1 104 ? 23.251 -16.466 43.435 1.00 110.33 104 GLY A N 1
ATOM 533 C CA . GLY A 1 104 ? 22.697 -16.141 42.138 1.00 110.33 104 GLY A CA 1
ATOM 534 C C . GLY A 1 104 ? 23.662 -15.314 41.312 1.00 110.33 104 GLY A C 1
ATOM 535 O O . GLY A 1 104 ? 24.351 -14.426 41.814 1.00 110.33 104 GLY A O 1
ATOM 536 N N . GLN A 1 105 ? 23.712 -15.615 40.016 1.00 112.94 105 GLN A N 1
ATOM 537 C CA . GLN A 1 105 ? 24.687 -14.979 39.139 1.00 112.94 105 GLN A CA 1
ATOM 538 C C . GLN A 1 105 ? 24.110 -13.739 38.459 1.00 112.94 105 GLN A C 1
ATOM 539 O O . GLN A 1 105 ? 24.684 -12.650 38.553 1.00 112.94 105 GLN A O 1
ATOM 545 N N . GLU A 1 106 ? 22.978 -13.888 37.773 1.00 115.91 106 GLU A N 1
ATOM 546 C CA . GLU A 1 106 ? 22.358 -12.769 37.079 1.00 115.91 106 GLU A CA 1
ATOM 547 C C . GLU A 1 106 ? 20.899 -12.550 37.453 1.00 115.91 106 GLU A C 1
ATOM 548 O O . GLU A 1 106 ? 20.305 -11.565 36.999 1.00 115.91 106 GLU A O 1
ATOM 554 N N . ALA A 1 107 ? 20.308 -13.426 38.262 1.00 108.29 107 ALA A N 1
ATOM 555 C CA . ALA A 1 107 ? 18.922 -13.267 38.677 1.00 108.29 107 ALA A CA 1
ATOM 556 C C . ALA A 1 107 ? 18.658 -14.181 39.863 1.00 108.29 107 ALA A C 1
ATOM 557 O O . ALA A 1 107 ? 18.991 -15.367 39.825 1.00 108.29 107 ALA A O 1
ATOM 559 N N . HIS A 1 108 ? 18.052 -13.620 40.910 1.00 96.81 108 HIS A N 1
ATOM 560 C CA . HIS A 1 108 ? 17.854 -14.367 42.147 1.00 96.81 108 HIS A CA 1
ATOM 561 C C . HIS A 1 108 ? 16.621 -15.259 42.075 1.00 96.81 108 HIS A C 1
ATOM 562 O O . HIS A 1 108 ? 16.723 -16.486 42.170 1.00 96.81 108 HIS A O 1
ATOM 569 N N . ALA A 1 109 ? 15.444 -14.659 41.904 1.00 93.13 109 ALA A N 1
ATOM 570 C CA . ALA A 1 109 ? 14.196 -15.411 41.982 1.00 93.13 109 ALA A CA 1
ATOM 571 C C . ALA A 1 109 ? 13.805 -16.005 40.633 1.00 93.13 109 ALA A C 1
ATOM 572 O O . ALA A 1 109 ? 13.721 -17.227 40.488 1.00 93.13 109 ALA A O 1
ATOM 574 N N . ALA A 1 110 ? 13.569 -15.152 39.642 1.00 101.07 110 ALA A N 1
ATOM 575 C CA . ALA A 1 110 ? 13.169 -15.608 38.320 1.00 101.07 110 ALA A CA 1
ATOM 576 C C . ALA A 1 110 ? 13.440 -14.495 37.322 1.00 101.07 110 ALA A C 1
ATOM 577 O O . ALA A 1 110 ? 13.592 -13.328 37.688 1.00 101.07 110 ALA A O 1
ATOM 579 N N . ALA A 1 111 ? 13.495 -14.872 36.049 1.00 105.56 111 ALA A N 1
ATOM 580 C CA . ALA A 1 111 ? 13.755 -13.924 34.979 1.00 105.56 111 ALA A CA 1
ATOM 581 C C . ALA A 1 111 ? 12.784 -14.168 33.836 1.00 105.56 111 ALA A C 1
ATOM 582 O O . ALA A 1 111 ? 12.520 -15.316 33.471 1.00 105.56 111 ALA A O 1
ATOM 584 N N . THR A 1 112 ? 12.251 -13.084 33.282 1.00 100.46 112 THR A N 1
ATOM 585 C CA . THR A 1 112 ? 11.437 -13.193 32.081 1.00 100.46 112 THR A CA 1
ATOM 586 C C . THR A 1 112 ? 12.310 -13.647 30.923 1.00 100.46 112 THR A C 1
ATOM 587 O O . THR A 1 112 ? 13.420 -13.142 30.737 1.00 100.46 112 THR A O 1
ATOM 591 N N . ILE A 1 113 ? 11.814 -14.601 30.143 1.00 93.25 113 ILE A N 1
ATOM 592 C CA . ILE A 1 113 ? 12.570 -15.160 29.031 1.00 93.25 113 ILE A CA 1
ATOM 593 C C . ILE A 1 113 ? 11.710 -15.124 27.778 1.00 93.25 113 ILE A C 1
ATOM 594 O O . ILE A 1 113 ? 10.481 -15.232 27.849 1.00 93.25 113 ILE A O 1
ATOM 599 N N . ALA A 1 114 ? 12.360 -14.947 26.631 1.00 93.42 114 ALA A N 1
ATOM 600 C CA . ALA A 1 114 ? 11.656 -14.879 25.363 1.00 93.42 114 ALA A CA 1
ATOM 601 C C . ALA A 1 114 ? 11.044 -16.230 25.013 1.00 93.42 114 ALA A C 1
ATOM 602 O O . ALA A 1 114 ? 11.514 -17.287 25.439 1.00 93.42 114 ALA A O 1
ATOM 604 N N . CYS A 1 115 ? 9.972 -16.180 24.218 1.00 87.78 115 CYS A N 1
ATOM 605 C CA . CYS A 1 115 ? 9.295 -17.401 23.793 1.00 87.78 115 CYS A CA 1
ATOM 606 C C . CYS A 1 115 ? 10.247 -18.328 23.053 1.00 87.78 115 CYS A C 1
ATOM 607 O O . CYS A 1 115 ? 10.038 -19.545 23.016 1.00 87.78 115 CYS A O 1
ATOM 610 N N . MET A 1 116 ? 11.299 -17.772 22.461 1.00 96.17 116 MET A N 1
ATOM 611 C CA . MET A 1 116 ? 12.154 -18.506 21.544 1.00 96.17 116 MET A CA 1
ATOM 612 C C . MET A 1 116 ? 13.456 -18.980 22.174 1.00 96.17 116 MET A C 1
ATOM 613 O O . MET A 1 116 ? 14.072 -19.912 21.648 1.00 96.17 116 MET A O 1
ATOM 618 N N . ALA A 1 117 ? 13.874 -18.394 23.299 1.00 106.04 117 ALA A N 1
ATOM 619 C CA . ALA A 1 117 ? 15.193 -18.706 23.845 1.00 106.04 117 ALA A CA 1
ATOM 620 C C . ALA A 1 117 ? 15.364 -20.197 24.096 1.00 106.04 117 ALA A C 1
ATOM 621 O O . ALA A 1 117 ? 16.484 -20.713 24.023 1.00 106.04 117 ALA A O 1
ATOM 623 N N . CYS A 1 118 ? 14.275 -20.903 24.388 1.00 106.43 118 CYS A N 1
ATOM 624 C CA . CYS A 1 118 ? 14.312 -22.357 24.428 1.00 106.43 118 CYS A CA 1
ATOM 625 C C . CYS A 1 118 ? 14.175 -22.964 23.036 1.00 106.43 118 CYS A C 1
ATOM 626 O O . CYS A 1 118 ? 14.864 -23.936 22.713 1.00 106.43 118 CYS A O 1
ATOM 629 N N . HIS A 1 119 ? 13.300 -22.405 22.203 1.00 102.99 119 HIS A N 1
ATOM 630 C CA . HIS A 1 119 ? 13.040 -22.940 20.868 1.00 102.99 119 HIS A CA 1
ATOM 631 C C . HIS A 1 119 ? 13.899 -22.215 19.834 1.00 102.99 119 HIS A C 1
ATOM 632 O O . HIS A 1 119 ? 13.411 -21.481 18.975 1.00 102.99 119 HIS A O 1
ATOM 639 N N . GLU A 1 120 ? 15.208 -22.434 19.928 1.00 119.00 120 GLU A N 1
ATOM 640 C CA . GLU A 1 120 ? 16.115 -21.762 19.007 1.00 119.00 120 GLU A CA 1
ATOM 641 C C . GLU A 1 120 ? 17.022 -22.758 18.296 1.00 119.00 120 GLU A C 1
ATOM 642 O O . GLU A 1 120 ? 17.214 -22.666 17.080 1.00 119.00 120 GLU A O 1
ATOM 648 N N . PHE A 1 121 ? 17.561 -23.722 19.039 1.00 131.61 121 PHE A N 1
ATOM 649 C CA . PHE A 1 121 ? 18.405 -24.769 18.474 1.00 131.61 121 PHE A CA 1
ATOM 650 C C . PHE A 1 121 ? 18.053 -26.103 19.111 1.00 131.61 121 PHE A C 1
ATOM 651 O O . PHE A 1 121 ? 17.736 -26.162 20.303 1.00 131.61 121 PHE A O 1
ATOM 659 N N . GLY A 1 122 ? 18.103 -27.163 18.308 1.00 143.92 122 GLY A N 1
ATOM 660 C CA . GLY A 1 122 ? 17.839 -28.497 18.783 1.00 143.92 122 GLY A CA 1
ATOM 661 C C . GLY A 1 122 ? 19.046 -29.402 18.647 1.00 143.92 122 GLY A C 1
ATOM 662 O O . GLY A 1 122 ? 20.063 -29.231 19.325 1.00 143.92 122 GLY A O 1
ATOM 663 N N . PRO A 1 123 ? 18.957 -30.385 17.748 1.00 146.43 123 PRO A N 1
ATOM 664 C CA . PRO A 1 123 ? 20.060 -31.353 17.633 1.00 146.43 123 PRO A CA 1
ATOM 665 C C . PRO A 1 123 ? 21.267 -30.805 16.895 1.00 146.43 123 PRO A C 1
ATOM 666 O O . PRO A 1 123 ? 22.389 -31.269 17.131 1.00 146.43 123 PRO A O 1
ATOM 670 N N . ASN A 1 124 ? 21.070 -29.834 16.000 1.00 150.44 124 ASN A N 1
ATOM 671 C CA . ASN A 1 124 ? 22.191 -29.301 15.231 1.00 150.44 124 ASN A CA 1
ATOM 672 C C . ASN A 1 124 ? 23.219 -28.637 16.139 1.00 150.44 124 ASN A C 1
ATOM 673 O O . ASN A 1 124 ? 24.412 -28.956 16.078 1.00 150.44 124 ASN A O 1
ATOM 678 N N . GLY A 1 125 ? 22.776 -27.713 16.988 1.00 149.27 125 GLY A N 1
ATOM 679 C CA . GLY A 1 125 ? 23.642 -27.069 17.949 1.00 149.27 125 GLY A CA 1
ATOM 680 C C . GLY A 1 125 ? 23.457 -27.630 19.344 1.00 149.27 125 GLY A C 1
ATOM 681 O O . GLY A 1 125 ? 23.084 -28.787 19.544 1.00 149.27 125 GLY A O 1
ATOM 682 N N . ASN A 1 126 ? 23.733 -26.779 20.329 1.00 157.17 126 ASN A N 1
ATOM 683 C CA . ASN A 1 126 ? 23.532 -27.130 21.734 1.00 157.17 126 ASN A CA 1
ATOM 684 C C . ASN A 1 126 ? 22.146 -26.666 22.181 1.00 157.17 126 ASN A C 1
ATOM 685 O O . ASN A 1 126 ? 21.919 -25.511 22.546 1.00 157.17 126 ASN A O 1
ATOM 690 N N . ALA A 1 127 ? 21.210 -27.607 22.133 1.00 142.12 127 ALA A N 1
ATOM 691 C CA . ALA A 1 127 ? 19.832 -27.311 22.493 1.00 142.12 127 ALA A CA 1
ATOM 692 C C . ALA A 1 127 ? 19.736 -26.957 23.974 1.00 142.12 127 ALA A C 1
ATOM 693 O O . ALA A 1 127 ? 20.531 -27.449 24.784 1.00 142.12 127 ALA A O 1
ATOM 695 N N . PRO A 1 128 ? 18.786 -26.110 24.364 1.00 133.63 128 PRO A N 1
ATOM 696 C CA . PRO A 1 128 ? 18.591 -25.834 25.793 1.00 133.63 128 PRO A CA 1
ATOM 697 C C . PRO A 1 128 ? 17.994 -27.022 26.532 1.00 133.63 128 PRO A C 1
ATOM 698 O O . PRO A 1 128 ? 18.466 -27.387 27.613 1.00 133.63 128 PRO A O 1
ATOM 702 N N . TYR A 1 129 ? 16.962 -27.635 25.959 1.00 119.43 129 TYR A N 1
ATOM 703 C CA . TYR A 1 129 ? 16.367 -28.861 26.489 1.00 119.43 129 TYR A CA 1
ATOM 704 C C . TYR A 1 129 ? 16.558 -29.995 25.491 1.00 119.43 129 TYR A C 1
ATOM 705 O O . TYR A 1 129 ? 16.237 -29.857 24.308 1.00 119.43 129 TYR A O 1
ATOM 714 N N . SER A 1 130 ? 17.080 -31.115 25.979 1.00 126.12 130 SER A N 1
ATOM 715 C CA . SER A 1 130 ? 17.123 -32.348 25.199 1.00 126.12 130 SER A CA 1
ATOM 716 C C . SER A 1 130 ? 15.693 -32.838 25.024 1.00 126.12 130 SER A C 1
ATOM 717 O O . SER A 1 130 ? 15.080 -33.357 25.959 1.00 126.12 130 SER A O 1
ATOM 720 N N . GLY A 1 131 ? 15.153 -32.668 23.822 1.00 118.10 131 GLY A N 1
ATOM 721 C CA . GLY A 1 131 ? 13.763 -32.981 23.567 1.00 118.10 131 GLY A CA 1
ATOM 722 C C . GLY A 1 131 ? 13.009 -31.776 23.049 1.00 118.10 131 GLY A C 1
ATOM 723 O O . GLY A 1 131 ? 11.933 -31.910 22.458 1.00 118.10 131 GLY A O 1
ATOM 724 N N . ALA A 1 132 ? 13.565 -30.593 23.270 1.00 108.88 132 ALA A N 1
ATOM 725 C CA . ALA A 1 132 ? 12.965 -29.379 22.738 1.00 108.88 132 ALA A CA 1
ATOM 726 C C . ALA A 1 132 ? 13.096 -29.368 21.220 1.00 108.88 132 ALA A C 1
ATOM 727 O O . ALA A 1 132 ? 14.188 -29.611 20.695 1.00 108.88 132 ALA A O 1
ATOM 729 N N . PRO A 1 133 ? 12.024 -29.101 20.486 1.00 95.57 133 PRO A N 1
ATOM 730 C CA . PRO A 1 133 ? 12.125 -29.072 19.025 1.00 95.57 133 PRO A CA 1
ATOM 731 C C . PRO A 1 133 ? 12.505 -27.698 18.506 1.00 95.57 133 PRO A C 1
ATOM 732 O O . PRO A 1 133 ? 11.883 -26.698 18.877 1.00 95.57 133 PRO A O 1
ATOM 736 N N . VAL A 1 134 ? 13.531 -27.634 17.653 1.00 103.66 134 VAL A N 1
ATOM 737 C CA . VAL A 1 134 ? 13.897 -26.366 17.037 1.00 103.66 134 VAL A CA 1
ATOM 738 C C . VAL A 1 134 ? 12.719 -25.863 16.219 1.00 103.66 134 VAL A C 1
ATOM 739 O O . VAL A 1 134 ? 12.037 -26.635 15.534 1.00 103.66 134 VAL A O 1
ATOM 743 N N . ALA A 1 135 ? 12.458 -24.564 16.305 1.00 97.68 135 ALA A N 1
ATOM 744 C CA . ALA A 1 135 ? 11.166 -24.009 15.939 1.00 97.68 135 ALA A CA 1
ATOM 745 C C . ALA A 1 135 ? 11.251 -23.172 14.674 1.00 97.68 135 ALA A C 1
ATOM 746 O O . ALA A 1 135 ? 12.146 -22.335 14.526 1.00 97.68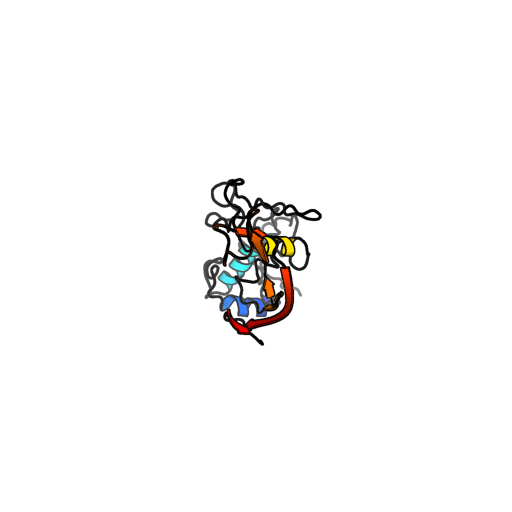 135 ALA A O 1
ATOM 748 N N . GLY A 1 136 ? 10.312 -23.411 13.765 1.00 97.02 136 GLY A N 1
ATOM 749 C CA . GLY A 1 136 ? 10.048 -22.490 12.680 1.00 97.02 136 GLY A CA 1
ATOM 750 C C . GLY A 1 136 ? 11.021 -22.551 11.526 1.00 97.02 136 GLY A C 1
ATOM 751 O O . GLY A 1 136 ? 11.005 -23.490 10.726 1.00 97.02 136 GLY A O 1
ATOM 752 N N . GLY A 1 137 ? 11.883 -21.546 11.442 1.00 110.52 137 GLY A N 1
ATOM 753 C CA . GLY A 1 137 ? 12.752 -21.378 10.299 1.00 110.52 137 GLY A CA 1
ATOM 754 C C . GLY A 1 137 ? 12.471 -20.083 9.568 1.00 110.52 137 GLY A C 1
ATOM 755 O O . GLY A 1 137 ? 11.519 -19.985 8.789 1.00 110.52 137 GLY A O 1
ATOM 756 N N . PHE A 1 138 ? 13.301 -19.078 9.826 1.00 111.11 138 PHE A N 1
ATOM 757 C CA . PHE A 1 138 ? 13.194 -17.781 9.179 1.00 111.11 138 PHE A CA 1
ATOM 758 C C . PHE A 1 138 ? 14.600 -17.273 8.916 1.00 111.11 138 PHE A C 1
ATOM 759 O O . PHE A 1 138 ? 15.575 -17.771 9.484 1.00 111.11 138 PHE A O 1
ATOM 767 N N . ASP A 1 139 ? 14.702 -16.276 8.045 1.00 120.34 139 ASP A N 1
ATOM 768 C CA . ASP A 1 139 ? 15.968 -15.578 7.903 1.00 120.34 139 ASP A CA 1
ATOM 769 C C . ASP A 1 139 ? 16.246 -14.760 9.159 1.00 120.34 139 ASP A C 1
ATOM 770 O O . ASP A 1 139 ? 15.327 -14.304 9.844 1.00 120.34 139 ASP A O 1
ATOM 775 N N . ASN A 1 140 ? 17.530 -14.597 9.471 1.00 124.46 140 ASN A N 1
ATOM 776 C CA . ASN A 1 140 ? 17.919 -13.854 10.663 1.00 124.46 140 ASN A CA 1
ATOM 777 C C . ASN A 1 140 ? 17.382 -12.430 10.599 1.00 124.46 140 ASN A C 1
ATOM 778 O O . ASN A 1 140 ? 17.530 -11.742 9.586 1.00 124.46 140 ASN A O 1
ATOM 783 N N . VAL A 1 141 ? 16.753 -11.990 11.687 1.00 122.61 141 VAL A N 1
ATOM 784 C CA . VAL A 1 141 ? 16.193 -10.642 11.762 1.00 122.61 141 VAL A CA 1
ATOM 785 C C . VAL A 1 141 ? 17.349 -9.679 12.011 1.00 122.61 141 VAL A C 1
ATOM 786 O O . VAL A 1 141 ? 17.846 -9.559 13.132 1.00 122.61 141 VAL A O 1
ATOM 790 N N . THR A 1 142 ? 17.787 -8.994 10.956 1.00 135.46 142 THR A N 1
ATOM 791 C CA . THR A 1 142 ? 18.849 -7.991 11.032 1.00 135.46 142 THR A CA 1
ATOM 792 C C . THR A 1 142 ? 18.312 -6.730 10.364 1.00 135.46 142 THR A C 1
ATOM 793 O O . THR A 1 142 ? 18.521 -6.512 9.168 1.00 135.46 142 THR A O 1
ATOM 797 N N . THR A 1 143 ? 17.620 -5.902 11.141 1.00 141.10 143 THR A N 1
ATOM 798 C CA . THR A 1 143 ? 17.028 -4.683 10.620 1.00 141.10 143 THR A CA 1
ATOM 799 C C . THR A 1 143 ? 18.070 -3.570 10.571 1.00 141.10 143 THR A C 1
ATOM 800 O O . THR A 1 143 ? 19.240 -3.756 10.916 1.00 141.10 143 THR A O 1
ATOM 804 N N . ASP A 1 144 ? 17.636 -2.390 10.131 1.00 149.73 144 ASP A N 1
ATOM 805 C CA . ASP A 1 144 ? 18.517 -1.233 10.085 1.00 149.73 144 ASP A CA 1
ATOM 806 C C . ASP A 1 144 ? 18.787 -0.647 11.463 1.00 149.73 144 ASP A C 1
ATOM 807 O O . ASP A 1 144 ? 19.765 0.091 11.627 1.00 149.73 144 ASP A O 1
ATOM 812 N N . THR A 1 145 ? 17.949 -0.955 12.452 1.00 147.72 145 THR A N 1
ATOM 813 C CA . THR A 1 145 ? 18.086 -0.403 13.793 1.00 147.72 145 THR A CA 1
ATOM 814 C C . THR A 1 145 ? 18.416 -1.472 14.827 1.00 147.72 145 THR A C 1
ATOM 815 O O . THR A 1 145 ? 19.405 -1.345 15.554 1.00 147.72 145 THR A O 1
ATOM 819 N N . ALA A 1 146 ? 17.612 -2.529 14.912 1.00 143.51 146 ALA A N 1
ATOM 820 C CA . ALA A 1 146 ? 17.788 -3.564 15.918 1.00 143.51 146 ALA A CA 1
ATOM 821 C C . ALA A 1 146 ? 17.901 -4.925 15.245 1.00 143.51 146 ALA A C 1
ATOM 822 O O . ALA A 1 146 ? 17.674 -5.072 14.041 1.00 143.51 146 ALA A O 1
ATOM 824 N N . SER A 1 147 ? 18.259 -5.924 16.043 1.00 141.37 147 SER A N 1
ATOM 825 C CA . SER A 1 147 ? 18.403 -7.295 15.570 1.00 141.37 147 SER A CA 1
ATOM 826 C C . SER A 1 147 ? 18.287 -8.224 16.772 1.00 141.37 147 SER A C 1
ATOM 827 O O . SER A 1 147 ? 18.054 -7.780 17.901 1.00 141.37 147 SER A O 1
ATOM 830 N N . SER A 1 148 ? 18.451 -9.523 16.530 1.00 133.54 148 SER A N 1
ATOM 831 C CA . SER A 1 148 ? 18.372 -10.514 17.587 1.00 133.54 148 SER A CA 1
ATOM 832 C C . SER A 1 148 ? 19.599 -11.414 17.550 1.00 133.54 148 SER A C 1
ATOM 833 O O . SER A 1 148 ? 20.071 -11.781 16.468 1.00 133.54 148 SER A O 1
ATOM 836 N N . PRO A 1 149 ? 20.136 -11.788 18.714 1.00 133.92 149 PRO A N 1
ATOM 837 C CA . PRO A 1 149 ? 21.307 -12.676 18.723 1.00 133.92 149 PRO A CA 1
ATOM 838 C C . PRO A 1 149 ? 20.974 -14.115 18.386 1.00 133.92 149 PRO A C 1
ATOM 839 O O . PRO A 1 149 ? 21.881 -14.869 18.010 1.00 133.92 149 PRO A O 1
ATOM 843 N N . TYR A 1 150 ? 19.715 -14.522 18.513 1.00 123.96 150 TYR A N 1
ATOM 844 C CA . TYR A 1 150 ? 19.334 -15.894 18.212 1.00 123.96 150 TYR A CA 1
ATOM 845 C C . TYR A 1 150 ? 19.488 -16.173 16.723 1.00 123.96 150 TYR A C 1
ATOM 846 O O . TYR A 1 150 ? 19.169 -15.330 15.880 1.00 123.96 150 TYR A O 1
ATOM 855 N N . ASN A 1 151 ? 19.982 -17.365 16.398 1.00 128.61 151 ASN A N 1
ATOM 856 C CA . ASN A 1 151 ? 20.293 -17.732 15.017 1.00 128.61 151 ASN A CA 1
ATOM 857 C C . ASN A 1 151 ? 19.037 -18.351 14.411 1.00 128.61 151 ASN A C 1
ATOM 858 O O . ASN A 1 151 ? 18.729 -19.524 14.622 1.00 128.61 151 ASN A O 1
ATOM 863 N N . TYR A 1 152 ? 18.302 -17.533 13.655 1.00 125.83 152 TYR A N 1
ATOM 864 C CA . TYR A 1 152 ? 17.041 -17.966 13.064 1.00 125.83 152 TYR A CA 1
ATOM 865 C C . TYR A 1 152 ? 17.238 -19.043 12.005 1.00 125.83 152 TYR A C 1
ATOM 866 O O . TYR A 1 152 ? 16.502 -20.036 11.990 1.00 125.83 152 TYR A O 1
ATOM 875 N N . ASP A 1 153 ? 18.218 -18.863 11.115 1.00 136.21 153 ASP A N 1
ATOM 876 C CA . ASP A 1 153 ? 18.324 -19.700 9.925 1.00 136.21 153 ASP A CA 1
ATOM 877 C C . ASP A 1 153 ? 18.601 -21.160 10.250 1.00 136.21 153 ASP A C 1
ATOM 878 O O . ASP A 1 153 ? 18.400 -22.020 9.385 1.00 136.21 153 ASP A O 1
ATOM 883 N N . ASN A 1 154 ? 19.077 -21.456 11.459 1.00 135.40 154 ASN A N 1
ATOM 884 C CA . ASN A 1 154 ? 19.346 -22.821 11.907 1.00 135.40 154 ASN A CA 1
ATOM 885 C C . ASN A 1 154 ? 20.392 -23.516 11.037 1.00 135.40 154 ASN A C 1
ATOM 886 O O . ASN A 1 154 ? 20.487 -24.747 11.033 1.00 135.40 154 ASN A O 1
ATOM 891 N N . GLY A 1 155 ? 21.184 -22.747 10.295 1.00 138.62 155 GLY A N 1
ATOM 892 C CA . GLY A 1 155 ? 22.196 -23.319 9.430 1.00 138.62 155 GLY A CA 1
ATOM 893 C C . GLY A 1 155 ? 21.833 -23.282 7.960 1.00 138.62 155 GLY A C 1
ATOM 894 O O . GLY A 1 155 ? 22.686 -22.991 7.116 1.00 138.62 155 GLY A O 1
ATOM 895 N N . ASP A 1 156 ? 20.571 -23.570 7.636 1.00 141.26 156 ASP A N 1
ATOM 896 C CA . ASP A 1 156 ? 20.108 -23.562 6.248 1.00 141.26 156 ASP A CA 1
ATOM 897 C C . ASP A 1 156 ? 19.795 -22.130 5.803 1.00 141.26 156 ASP A C 1
ATOM 898 O O . ASP A 1 156 ? 18.666 -21.769 5.473 1.00 141.26 156 ASP A O 1
ATOM 903 N N . THR A 1 157 ? 20.851 -21.311 5.788 1.00 138.25 157 THR A N 1
ATOM 904 C CA . THR A 1 157 ? 20.694 -19.887 5.514 1.00 138.25 157 THR A CA 1
ATOM 905 C C . THR A 1 157 ? 20.118 -19.634 4.129 1.00 138.25 157 THR A C 1
ATOM 906 O O . THR A 1 157 ? 19.247 -18.773 3.966 1.00 138.25 157 THR A O 1
ATOM 910 N N . THR A 1 158 ? 20.588 -20.369 3.121 1.00 135.94 158 THR A N 1
ATOM 911 C CA . THR A 1 158 ? 20.089 -20.164 1.767 1.00 135.94 158 THR A CA 1
ATOM 912 C C . THR A 1 158 ? 18.715 -20.795 1.578 1.00 135.94 158 THR A C 1
ATOM 913 O O . THR A 1 158 ? 17.999 -20.454 0.630 1.00 135.94 158 THR A O 1
ATOM 917 N N . TYR A 1 159 ? 18.316 -21.691 2.481 1.00 135.43 159 TYR A N 1
ATOM 918 C CA . TYR A 1 159 ? 17.112 -22.492 2.295 1.00 135.43 159 TYR A CA 1
ATOM 919 C C . TYR A 1 159 ? 15.863 -21.824 2.863 1.00 135.43 159 TYR A C 1
ATOM 920 O O . TYR A 1 159 ? 14.933 -21.515 2.112 1.00 135.43 159 TYR A O 1
ATOM 929 N N . GLY A 1 160 ? 15.822 -21.583 4.171 1.00 127.27 160 GLY A N 1
ATOM 930 C CA . GLY A 1 160 ? 14.592 -21.086 4.756 1.00 127.27 160 GLY A CA 1
ATOM 931 C C . GLY A 1 160 ? 14.411 -19.595 4.575 1.00 127.27 160 GLY A C 1
ATOM 932 O O . GLY A 1 160 ? 14.970 -18.793 5.328 1.00 127.27 160 GLY A O 1
ATOM 933 N N . THR A 1 161 ? 13.614 -19.216 3.576 1.00 128.54 161 THR A N 1
ATOM 934 C CA . THR A 1 161 ? 13.375 -17.809 3.282 1.00 128.54 161 THR A CA 1
ATOM 935 C C . THR A 1 161 ? 11.944 -17.472 2.899 1.00 128.54 161 THR A C 1
ATOM 936 O O . THR A 1 161 ? 11.604 -16.285 2.889 1.00 128.54 161 THR A O 1
ATOM 940 N N . LYS A 1 162 ? 11.094 -18.449 2.584 1.00 110.43 162 LYS A N 1
ATOM 941 C CA . LYS A 1 162 ? 9.804 -18.181 1.962 1.00 110.43 162 LYS A CA 1
ATOM 942 C C . LYS A 1 162 ? 8.666 -18.101 2.975 1.00 110.43 162 LYS A C 1
ATOM 943 O O . LYS A 1 162 ? 7.531 -18.466 2.657 1.00 110.43 162 LYS A O 1
ATOM 949 N N . GLU A 1 163 ? 8.943 -17.629 4.189 1.00 106.21 163 GLU A N 1
ATOM 950 C CA . GLU A 1 163 ? 7.895 -17.408 5.184 1.00 106.21 163 GLU A CA 1
ATOM 951 C C . GLU A 1 163 ? 7.145 -16.133 4.810 1.00 106.21 163 GLU A C 1
ATOM 952 O O . GLU A 1 163 ? 7.697 -15.032 4.762 1.00 106.21 163 GLU A O 1
ATOM 958 N N . ALA A 1 164 ? 5.855 -16.298 4.528 1.00 100.56 164 ALA A N 1
ATOM 959 C CA . ALA A 1 164 ? 5.006 -15.170 4.167 1.00 100.56 164 ALA A CA 1
ATOM 960 C C . ALA A 1 164 ? 4.852 -14.199 5.329 1.00 100.56 164 ALA A C 1
ATOM 961 O O . ALA A 1 164 ? 4.908 -12.980 5.139 1.00 100.56 164 ALA A O 1
ATOM 963 N N . HIS A 1 165 ? 4.651 -14.732 6.536 1.00 99.32 165 HIS A N 1
ATOM 964 C CA . HIS A 1 165 ? 4.421 -13.878 7.696 1.00 99.32 165 HIS A CA 1
ATOM 965 C C . HIS A 1 165 ? 5.666 -13.073 8.051 1.00 99.32 165 HIS A C 1
ATOM 966 O O . HIS A 1 165 ? 5.580 -11.863 8.290 1.00 99.32 165 HIS A O 1
ATOM 973 N N . GLN A 1 166 ? 6.829 -13.734 8.075 1.00 106.44 166 GLN A N 1
ATOM 974 C CA . GLN A 1 166 ? 8.158 -13.164 8.309 1.00 106.44 166 GLN A CA 1
ATOM 975 C C . GLN A 1 166 ? 8.185 -11.790 8.969 1.00 106.44 166 GLN A C 1
ATOM 976 O O . GLN A 1 166 ? 8.531 -11.671 10.149 1.00 106.44 166 GLN A O 1
ATOM 982 N N . THR A 1 167 ? 7.827 -10.747 8.214 1.00 105.08 167 THR A N 1
ATOM 983 C CA . THR A 1 167 ? 7.942 -9.376 8.699 1.00 105.08 167 THR A CA 1
ATOM 984 C C . THR A 1 167 ? 7.122 -9.123 9.955 1.00 105.08 167 THR A C 1
ATOM 985 O O . THR A 1 167 ? 7.410 -8.164 10.681 1.00 105.08 167 THR A O 1
ATOM 989 N N . PHE A 1 168 ? 6.110 -9.949 10.221 1.00 102.46 168 PHE A N 1
ATOM 990 C CA . PHE A 1 168 ? 5.393 -9.858 11.487 1.00 102.46 168 PHE A CA 1
ATOM 991 C C . PHE A 1 168 ? 6.344 -10.034 12.663 1.00 102.46 168 PHE A C 1
ATOM 992 O O . PHE A 1 168 ? 6.255 -9.307 13.659 1.00 102.46 168 PHE A O 1
ATOM 1000 N N . ILE A 1 169 ? 7.265 -10.993 12.563 1.00 111.44 169 ILE A N 1
ATOM 1001 C CA . ILE A 1 169 ? 8.253 -11.190 13.618 1.00 111.44 169 ILE A CA 1
ATOM 1002 C C . ILE A 1 169 ? 9.236 -10.027 13.655 1.00 111.44 169 ILE A C 1
ATOM 1003 O O . ILE A 1 169 ? 9.639 -9.570 14.732 1.00 111.44 169 ILE A O 1
ATOM 1008 N N . GLU A 1 170 ? 9.647 -9.537 12.482 1.00 119.32 170 GLU A N 1
ATOM 1009 C CA . GLU A 1 170 ? 10.633 -8.463 12.429 1.00 119.32 170 GLU A CA 1
ATOM 1010 C C . GLU A 1 170 ? 10.116 -7.202 13.106 1.00 119.32 170 GLU A C 1
ATOM 1011 O O . GLU A 1 170 ? 10.835 -6.567 13.888 1.00 119.32 170 GLU A O 1
ATOM 1017 N N . ARG A 1 171 ? 8.869 -6.823 12.820 1.00 124.76 171 ARG A N 1
ATOM 1018 C CA . ARG A 1 171 ? 8.313 -5.624 13.433 1.00 124.76 171 ARG A CA 1
ATOM 1019 C C . ARG A 1 171 ? 8.147 -5.790 14.937 1.00 124.76 171 ARG A C 1
ATOM 1020 O O . ARG A 1 171 ? 8.315 -4.823 15.687 1.00 124.76 171 ARG A O 1
ATOM 1028 N N . ALA A 1 172 ? 7.814 -6.999 15.393 1.00 122.42 172 ALA A N 1
ATOM 1029 C CA . ALA A 1 172 ? 7.762 -7.253 16.828 1.00 122.42 172 ALA A CA 1
ATOM 1030 C C . ALA A 1 172 ? 9.134 -7.084 17.466 1.00 122.42 172 ALA A C 1
ATOM 1031 O O . ALA A 1 172 ? 9.254 -6.506 18.551 1.00 122.42 172 ALA A O 1
ATOM 1033 N N . VAL A 1 173 ? 10.179 -7.585 16.806 1.00 125.07 173 VAL A N 1
ATOM 1034 C CA . VAL A 1 173 ? 11.531 -7.414 17.328 1.00 125.07 173 VAL A CA 1
ATOM 1035 C C . VAL A 1 173 ? 11.903 -5.938 17.378 1.00 125.07 173 VAL A C 1
ATOM 1036 O O . VAL A 1 173 ? 12.542 -5.476 18.331 1.00 125.07 173 VAL A O 1
ATOM 1040 N N . GLU A 1 174 ? 11.506 -5.174 16.358 1.00 140.88 174 GLU A N 1
ATOM 1041 C CA . GLU A 1 174 ? 11.885 -3.766 16.292 1.00 140.88 174 GLU A CA 1
ATOM 1042 C C . GLU A 1 174 ? 11.308 -2.971 17.459 1.00 140.88 174 GLU A C 1
ATOM 1043 O O . GLU A 1 174 ? 12.004 -2.143 18.057 1.00 140.88 174 GLU A O 1
ATOM 1049 N N . ASP A 1 175 ? 10.043 -3.207 17.799 1.00 137.09 175 ASP A N 1
ATOM 1050 C CA . ASP A 1 175 ? 9.365 -2.442 18.841 1.00 137.09 175 ASP A CA 1
ATOM 1051 C C . ASP A 1 175 ? 9.432 -3.221 20.149 1.00 137.09 175 ASP A C 1
ATOM 1052 O O . ASP A 1 175 ? 8.924 -4.342 20.239 1.00 137.09 175 ASP A O 1
ATOM 1057 N N . LYS A 1 176 ? 10.043 -2.619 21.167 1.00 135.57 176 LYS A N 1
ATOM 1058 C CA . LYS A 1 176 ? 10.202 -3.261 22.470 1.00 135.57 176 LYS A CA 1
ATOM 1059 C C . LYS A 1 176 ? 8.909 -3.097 23.257 1.00 135.57 176 LYS A C 1
ATOM 1060 O O . LYS A 1 176 ? 8.733 -2.148 24.023 1.00 135.57 176 LYS A O 1
ATOM 1066 N N . THR A 1 177 ? 7.986 -4.035 23.061 1.00 121.69 177 THR A N 1
ATOM 1067 C CA . THR A 1 177 ? 6.783 -4.130 23.878 1.00 121.69 177 THR A CA 1
ATOM 1068 C C . THR A 1 177 ? 6.816 -5.349 24.783 1.00 121.69 177 THR A C 1
ATOM 1069 O O . THR A 1 177 ? 6.489 -5.247 25.972 1.00 121.69 177 THR A O 1
ATOM 1073 N N . LEU A 1 178 ? 7.199 -6.501 24.248 1.00 114.31 178 LEU A N 1
ATOM 1074 C CA . LEU A 1 178 ? 7.527 -7.683 25.025 1.00 114.31 178 LEU A CA 1
ATOM 1075 C C . LEU A 1 178 ? 9.005 -7.987 24.830 1.00 114.31 178 LEU A C 1
ATOM 1076 O O . LEU A 1 178 ? 9.644 -7.476 23.906 1.00 114.31 178 LEU A O 1
ATOM 1081 N N . ILE A 1 179 ? 9.555 -8.820 25.711 1.00 113.23 179 ILE A N 1
ATOM 1082 C CA . ILE A 1 179 ? 10.993 -9.053 25.686 1.00 113.23 179 ILE A CA 1
ATOM 1083 C C . ILE A 1 179 ? 11.375 -9.785 24.405 1.00 113.23 179 ILE A C 1
ATOM 1084 O O . ILE A 1 179 ? 10.754 -10.787 24.026 1.00 113.23 179 ILE A O 1
ATOM 1089 N N . ASP A 1 180 ? 12.377 -9.248 23.709 1.00 114.58 180 ASP A N 1
ATOM 1090 C CA . ASP A 1 180 ? 12.913 -9.797 22.468 1.00 114.58 180 ASP A CA 1
ATOM 1091 C C . ASP A 1 180 ? 11.833 -9.961 21.402 1.00 114.58 180 ASP A C 1
ATOM 1092 O O . ASP A 1 180 ? 11.334 -8.968 20.862 1.00 114.58 180 ASP A O 1
ATOM 1097 N N . SER A 1 181 ? 11.461 -11.203 21.094 1.00 98.16 181 SER A N 1
ATOM 1098 C CA . SER A 1 181 ? 10.599 -11.479 19.951 1.00 98.16 181 SER A CA 1
ATOM 1099 C C . SER A 1 181 ? 9.326 -12.213 20.346 1.00 98.16 181 SER A C 1
ATOM 1100 O O . SER A 1 181 ? 8.951 -13.196 19.700 1.00 98.16 181 SER A O 1
ATOM 1103 N N . ASN A 1 182 ? 8.654 -11.753 21.399 1.00 102.95 182 ASN A N 1
ATOM 1104 C CA . ASN A 1 182 ? 7.430 -12.396 21.851 1.00 102.95 182 ASN A CA 1
ATOM 1105 C C . ASN A 1 182 ? 6.172 -11.681 21.385 1.00 102.95 182 ASN A C 1
ATOM 1106 O O . ASN A 1 182 ? 5.100 -12.293 21.386 1.00 102.95 182 ASN A O 1
ATOM 1111 N N . GLU A 1 183 ? 6.280 -10.414 20.977 1.00 116.42 183 GLU A N 1
ATOM 1112 C CA . GLU A 1 183 ? 5.096 -9.631 20.642 1.00 116.42 183 GLU A CA 1
ATOM 1113 C C . GLU A 1 183 ? 4.298 -10.280 19.521 1.00 116.42 183 GLU A C 1
ATOM 111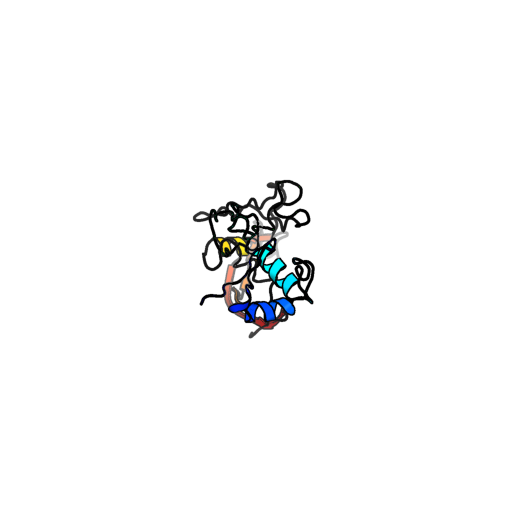4 O O . GLU A 1 183 ? 3.062 -10.285 19.552 1.00 116.42 183 GLU A O 1
ATOM 1120 N N . ALA A 1 184 ? 4.983 -10.833 18.525 1.00 101.70 184 ALA A N 1
ATOM 1121 C CA . ALA A 1 184 ? 4.315 -11.551 17.449 1.00 101.70 184 ALA A CA 1
ATOM 1122 C C . ALA A 1 184 ? 4.204 -13.041 17.714 1.00 101.70 184 ALA A C 1
ATOM 1123 O O . ALA A 1 184 ? 3.190 -13.648 17.358 1.00 101.70 184 ALA A O 1
ATOM 1125 N N . CYS A 1 185 ? 5.218 -13.638 18.339 1.00 89.44 185 CYS A N 1
ATOM 1126 C CA . CYS A 1 185 ? 5.207 -15.072 18.587 1.00 89.44 185 CYS A CA 1
ATOM 1127 C C . CYS A 1 185 ? 4.079 -15.492 19.518 1.00 89.44 185 CYS A C 1
ATOM 1128 O O . CYS A 1 185 ? 3.582 -16.616 19.401 1.00 89.44 185 CYS A O 1
ATOM 1131 N N . ILE A 1 186 ? 3.664 -14.617 20.438 1.00 94.61 186 ILE A N 1
ATOM 1132 C CA . ILE A 1 186 ? 2.570 -14.930 21.351 1.00 94.61 186 ILE A CA 1
ATOM 1133 C C . ILE A 1 186 ? 1.205 -14.688 20.727 1.00 94.61 186 ILE A C 1
ATOM 1134 O O . ILE A 1 186 ? 0.188 -15.095 21.308 1.00 94.61 186 ILE A O 1
ATOM 1139 N N . ALA A 1 187 ? 1.148 -14.050 19.557 1.00 87.38 187 ALA A N 1
ATOM 1140 C CA . ALA A 1 187 ? -0.132 -13.614 19.010 1.00 87.38 187 ALA A CA 1
ATOM 1141 C C . ALA A 1 187 ? -0.972 -14.790 18.528 1.00 87.38 187 ALA A C 1
ATOM 1142 O O . ALA A 1 187 ? -2.163 -14.881 18.846 1.00 87.38 187 ALA A O 1
ATOM 1144 N N . CYS A 1 188 ? -0.379 -15.701 17.757 1.00 90.33 188 CYS A N 1
ATOM 1145 C CA . CYS A 1 188 ? -1.161 -16.744 17.110 1.00 90.33 188 CYS A CA 1
ATOM 1146 C C . CYS A 1 188 ? -0.988 -18.132 17.711 1.00 90.33 188 CYS A C 1
ATOM 1147 O O . CYS A 1 188 ? -1.614 -19.074 17.219 1.00 90.33 188 CYS A O 1
ATOM 1150 N N . HIS A 1 189 ? -0.178 -18.296 18.754 1.00 89.72 189 HIS A N 1
ATOM 1151 C CA . HIS A 1 189 ? -0.151 -19.567 19.468 1.00 89.72 189 HIS A CA 1
ATOM 1152 C C . HIS A 1 189 ? -0.932 -19.563 20.776 1.00 89.72 189 HIS A C 1
ATOM 1153 O O . HIS A 1 189 ? -1.289 -20.643 21.257 1.00 89.72 189 HIS A O 1
ATOM 1160 N N . THR A 1 190 ? -1.234 -18.402 21.351 1.00 99.34 190 THR A N 1
ATOM 1161 C CA . THR A 1 190 ? -1.747 -18.331 22.713 1.00 99.34 190 THR A CA 1
ATOM 1162 C C . THR A 1 190 ? -3.201 -17.871 22.734 1.00 99.34 190 THR A C 1
ATOM 1163 O O . THR A 1 190 ? -3.760 -17.439 21.723 1.00 99.34 190 THR A O 1
ATOM 1167 N N . TYR A 1 191 ? -3.812 -17.979 23.916 1.00 94.33 191 TYR A N 1
ATOM 1168 C CA . TYR A 1 191 ? -5.167 -17.474 24.155 1.00 94.33 191 TYR A CA 1
ATOM 1169 C C . TYR A 1 191 ? -5.108 -15.973 24.432 1.00 94.33 191 TYR A C 1
ATOM 1170 O O . TYR A 1 191 ? -5.388 -15.492 25.530 1.00 94.33 191 TYR A O 1
ATOM 1179 N N . VAL A 1 192 ? -4.736 -15.227 23.401 1.00 98.68 192 VAL A N 1
ATOM 1180 C CA . VAL A 1 192 ? -4.614 -13.780 23.534 1.00 98.68 192 VAL A CA 1
ATOM 1181 C C . VAL A 1 192 ? -5.509 -13.107 22.501 1.00 98.68 192 VAL A C 1
ATOM 1182 O O . VAL A 1 192 ? -5.186 -13.110 21.304 1.00 98.68 192 VAL A O 1
ATOM 1186 N N . PRO A 1 193 ? -6.647 -12.550 22.907 1.00 98.82 193 PRO A N 1
ATOM 1187 C CA . PRO A 1 193 ? -7.502 -11.834 21.951 1.00 98.82 193 PRO A CA 1
ATOM 1188 C C . PRO A 1 193 ? -6.762 -10.664 21.323 1.00 98.82 193 PRO A C 1
ATOM 1189 O O . PRO A 1 193 ? -6.001 -9.960 21.987 1.00 98.82 193 PRO A O 1
ATOM 1193 N N . VAL A 1 194 ? -6.988 -10.461 20.029 1.00 98.77 194 VAL A N 1
ATOM 1194 C CA . VAL A 1 194 ? -6.314 -9.413 19.275 1.00 98.77 194 VAL A CA 1
ATOM 1195 C C . VAL A 1 194 ? -7.330 -8.690 18.405 1.00 98.77 194 VAL A C 1
ATOM 1196 O O . VAL A 1 194 ? -8.252 -9.307 17.860 1.00 98.77 194 VAL A O 1
ATOM 1200 N N . LYS A 1 195 ? -7.169 -7.374 18.297 1.00 116.40 195 LYS A N 1
ATOM 1201 C CA . LYS A 1 195 ? -7.948 -6.550 17.383 1.00 116.40 195 LYS A CA 1
ATOM 1202 C C . LYS A 1 195 ? -6.975 -5.825 16.470 1.00 116.40 195 LYS A C 1
ATOM 1203 O O . LYS A 1 195 ? -6.097 -5.100 16.948 1.00 116.40 195 LYS A O 1
ATOM 1209 N N . ILE A 1 196 ? -7.128 -6.021 15.162 1.00 120.88 196 ILE A N 1
ATOM 1210 C CA . ILE A 1 196 ? -6.221 -5.444 14.183 1.00 120.88 196 ILE A CA 1
ATOM 1211 C C . ILE A 1 196 ? -7.034 -4.709 13.128 1.00 120.88 196 ILE A C 1
ATOM 1212 O O . ILE A 1 196 ? -8.203 -5.012 12.882 1.00 120.88 196 ILE A O 1
ATOM 1217 N N . ASN A 1 197 ? -6.392 -3.728 12.503 1.00 131.89 197 ASN A N 1
ATOM 1218 C CA . ASN A 1 197 ? -6.995 -2.943 11.436 1.00 131.89 197 ASN A CA 1
ATOM 1219 C C . ASN A 1 197 ? -6.394 -3.388 10.112 1.00 131.89 197 ASN A C 1
ATOM 1220 O O . ASN A 1 197 ? -5.236 -3.075 9.817 1.00 131.89 197 ASN A O 1
ATOM 1225 N N . TRP A 1 198 ? -7.176 -4.112 9.322 1.00 126.88 198 TRP A N 1
ATOM 1226 C CA . TRP A 1 198 ? -6.736 -4.513 7.998 1.00 126.88 198 TRP A CA 1
ATOM 1227 C C . TRP A 1 198 ? -6.888 -3.362 7.015 1.00 126.88 198 TRP A C 1
ATOM 1228 O O . TRP A 1 198 ? -7.757 -2.499 7.155 1.00 126.88 198 TRP A O 1
ATOM 1239 N N . THR A 1 199 ? -6.022 -3.360 6.008 1.00 136.77 19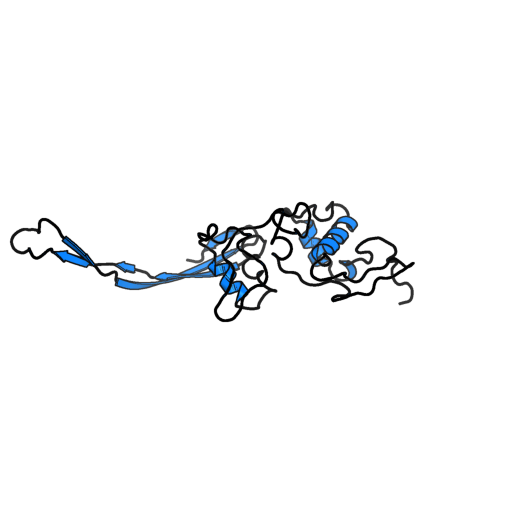9 THR A N 1
ATOM 1240 C CA . THR A 1 199 ? -6.117 -2.390 4.932 1.00 136.77 199 THR A CA 1
ATOM 1241 C C . THR A 1 199 ? -5.996 -3.109 3.599 1.00 136.77 199 THR A C 1
ATOM 1242 O O . THR A 1 199 ? -5.224 -4.062 3.456 1.00 136.77 199 THR A O 1
ATOM 1246 N N . HIS A 1 200 ? -6.799 -2.663 2.641 1.00 151.10 200 HIS A N 1
ATOM 1247 C CA . HIS A 1 200 ? -6.681 -3.080 1.253 1.00 151.10 200 HIS A CA 1
ATOM 1248 C C . HIS A 1 200 ? -7.442 -2.083 0.394 1.00 151.10 200 HIS A C 1
ATOM 1249 O O . HIS A 1 200 ? -8.600 -1.757 0.677 1.00 151.10 200 HIS A O 1
ATOM 1256 N N . LYS A 1 201 ? -6.785 -1.583 -0.644 1.00 157.54 201 LYS A N 1
ATOM 1257 C CA . LYS A 1 201 ? -7.302 -0.483 -1.435 1.00 157.54 201 LYS A CA 1
ATOM 1258 C C . LYS A 1 201 ? -8.502 -1.006 -2.231 1.00 157.54 201 LYS A C 1
ATOM 1259 O O . LYS A 1 201 ? -8.631 -2.211 -2.466 1.00 157.54 201 LYS A O 1
ATOM 1265 N N . VAL A 1 202 ? -9.417 -0.114 -2.621 1.00 160.08 202 VAL A N 1
ATOM 1266 C CA . VAL A 1 202 ? -10.609 -0.598 -3.321 1.00 160.08 202 VAL A CA 1
ATOM 1267 C C . VAL A 1 202 ? -10.236 -1.209 -4.664 1.00 160.08 202 VAL A C 1
ATOM 1268 O O . VAL A 1 202 ? -10.690 -2.308 -5.005 1.00 160.08 202 VAL A O 1
ATOM 1272 N N . SER A 1 203 ? -9.397 -0.526 -5.440 1.00 162.39 203 SER A N 1
ATOM 1273 C CA . SER A 1 203 ? -9.159 -0.971 -6.804 1.00 162.39 203 SER A CA 1
ATOM 1274 C C . SER A 1 203 ? -7.710 -0.762 -7.214 1.00 162.39 203 SER A C 1
ATOM 1275 O O . SER A 1 203 ? -7.080 0.240 -6.864 1.00 162.39 203 SER A O 1
ATOM 1278 N N . LEU A 1 204 ? -7.197 -1.736 -7.962 1.00 154.66 204 LEU A N 1
ATOM 1279 C CA . LEU A 1 204 ? -5.897 -1.676 -8.616 1.00 154.66 204 LEU A CA 1
ATOM 1280 C C . LEU A 1 204 ? -6.101 -2.010 -10.089 1.00 154.66 204 LEU A C 1
ATOM 1281 O O . LEU A 1 204 ? -6.204 -3.186 -10.454 1.00 154.66 204 LEU A O 1
ATOM 1286 N N . GLU A 1 205 ? -6.066 -1.127 -11.124 1.00 149.22 205 GLU A N 1
ATOM 1287 C CA . GLU A 1 205 ? -6.190 -1.641 -12.588 1.00 149.22 205 GLU A CA 1
ATOM 1288 C C . GLU A 1 205 ? -5.116 -1.237 -13.695 1.00 149.22 205 GLU A C 1
ATOM 1289 O O . GLU A 1 205 ? -4.093 -0.684 -13.333 1.00 149.22 205 GLU A O 1
ATOM 1295 N N . PHE A 1 206 ? -5.296 -1.575 -14.990 1.00 132.40 206 PHE A N 1
ATOM 1296 C CA . PHE A 1 206 ? -4.242 -1.432 -16.045 1.00 132.40 206 PHE A CA 1
ATOM 1297 C C . PHE A 1 206 ? -4.679 -1.228 -17.525 1.00 132.40 206 PHE A C 1
ATOM 1298 O O . PHE A 1 206 ? -5.772 -1.646 -17.877 1.00 132.40 206 PHE A O 1
ATOM 1306 N N . ASN A 1 207 ? -3.822 -0.682 -18.414 1.00 136.78 207 ASN A N 1
ATOM 1307 C CA . ASN A 1 207 ? -4.214 -0.534 -19.854 1.00 136.78 207 ASN A CA 1
ATOM 1308 C C . ASN A 1 207 ? -3.498 -1.304 -21.003 1.00 136.78 207 ASN A C 1
ATOM 1309 O O . ASN A 1 207 ? -2.909 -2.314 -20.697 1.00 136.78 207 ASN A O 1
ATOM 1314 N N . CYS A 1 208 ? -3.380 -0.811 -22.244 1.00 137.35 208 CYS A N 1
ATOM 1315 C CA . CYS A 1 208 ? -3.079 -1.783 -23.285 1.00 137.35 208 CYS A CA 1
ATOM 1316 C C . CYS A 1 208 ? -2.668 -1.037 -24.544 1.00 137.35 208 CYS A C 1
ATOM 1317 O O . CYS A 1 208 ? -3.299 -0.040 -24.909 1.00 137.35 208 CYS A O 1
ATOM 1320 N N . THR A 1 209 ? -1.612 -1.512 -25.198 1.00 142.79 209 THR A N 1
ATOM 1321 C CA . THR A 1 209 ? -1.082 -0.855 -26.382 1.00 142.79 209 THR A CA 1
ATOM 1322 C C . THR A 1 209 ? -0.873 -1.870 -27.496 1.00 142.79 209 THR A C 1
ATOM 1323 O O . THR A 1 209 ? -0.725 -3.072 -27.259 1.00 142.79 209 THR A O 1
ATOM 1327 N N . TYR A 1 210 ? -0.868 -1.361 -28.722 1.00 149.74 210 TYR A N 1
ATOM 1328 C CA . TYR A 1 210 ? -0.705 -2.160 -29.926 1.00 149.74 210 TYR A CA 1
ATOM 1329 C C . TYR A 1 210 ? 0.757 -2.192 -30.360 1.00 149.74 210 TYR A C 1
ATOM 1330 O O . TYR A 1 210 ? 1.578 -1.381 -29.927 1.00 149.74 210 TYR A O 1
ATOM 1339 N N . GLU A 1 211 ? 1.075 -3.150 -31.231 1.00 151.36 211 GLU A N 1
ATOM 1340 C CA . GLU A 1 211 ? 2.441 -3.327 -31.725 1.00 151.36 211 GLU A CA 1
ATOM 1341 C C . GLU A 1 211 ? 2.556 -2.672 -33.103 1.00 151.36 211 GLU A C 1
ATOM 1342 O O . GLU A 1 211 ? 2.560 -3.315 -34.149 1.00 151.36 211 GLU A O 1
ATOM 1348 N N . TYR A 1 212 ? 2.616 -1.340 -33.085 1.00 161.56 212 TYR A N 1
ATOM 13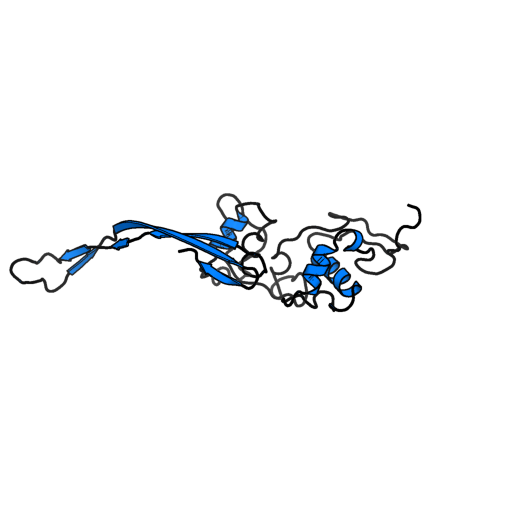49 C CA . TYR A 1 212 ? 2.911 -0.476 -34.226 1.00 161.56 212 TYR A CA 1
ATOM 1350 C C . TYR A 1 212 ? 1.808 -0.480 -35.283 1.00 161.56 212 TYR A C 1
ATOM 1351 O O . TYR A 1 212 ? 1.885 0.299 -36.242 1.00 161.56 212 TYR A O 1
ATOM 1360 N N . ASN A 1 213 ? 0.767 -1.297 -35.131 1.00 158.01 213 ASN A N 1
ATOM 1361 C CA . ASN A 1 213 ? -0.288 -1.399 -36.134 1.00 158.01 213 ASN A CA 1
ATOM 1362 C C . ASN A 1 213 ? -1.640 -1.343 -35.442 1.00 158.01 213 ASN A C 1
ATOM 1363 O O . ASN A 1 213 ? -1.826 -1.981 -34.402 1.00 158.01 213 ASN A O 1
ATOM 1368 N N . THR A 1 214 ? -2.565 -0.573 -36.012 1.00 151.01 214 THR A N 1
ATOM 1369 C CA . THR A 1 214 ? -3.960 -0.502 -35.577 1.00 151.01 214 THR A CA 1
ATOM 1370 C C . THR A 1 214 ? -4.702 0.451 -36.509 1.00 151.01 214 THR A C 1
ATOM 1371 O O . THR A 1 214 ? -4.110 1.057 -37.407 1.00 151.01 214 THR A O 1
ATOM 1375 N N . GLY A 1 215 ? -6.013 0.578 -36.289 1.00 148.59 215 GLY A N 1
ATOM 1376 C CA . GLY A 1 215 ? -6.838 1.455 -37.102 1.00 148.59 215 GLY A CA 1
ATOM 1377 C C . GLY A 1 215 ? -8.153 0.846 -37.544 1.00 148.59 215 GLY A C 1
ATOM 1378 O O . GLY A 1 215 ? -8.792 0.115 -36.781 1.00 148.59 215 GLY A O 1
ATOM 1379 N N . THR A 1 216 ? -8.573 1.147 -38.775 1.00 139.36 216 THR A N 1
ATOM 1380 C CA . THR A 1 216 ? -9.732 0.493 -39.384 1.00 139.36 216 THR A CA 1
ATOM 1381 C C . THR A 1 216 ? -9.335 -0.926 -39.790 1.00 139.36 216 THR A C 1
ATOM 1382 O O . THR A 1 216 ? -9.208 -1.278 -40.964 1.00 139.36 216 THR A O 1
ATOM 1386 N N . SER A 1 217 ? -9.104 -1.741 -38.766 1.00 133.50 217 SER A N 1
ATOM 1387 C CA . SER A 1 217 ? -8.878 -3.170 -38.919 1.00 133.50 217 SER A CA 1
ATOM 1388 C C . SER A 1 217 ? -9.586 -3.948 -37.822 1.00 133.50 217 SER A C 1
ATOM 1389 O O . SER A 1 217 ? -9.332 -5.143 -37.645 1.00 133.50 217 SER A O 1
ATOM 1392 N N . GLY A 1 218 ? -10.465 -3.287 -37.075 1.00 121.21 218 GLY A N 1
ATOM 1393 C CA . GLY A 1 218 ? -11.086 -3.898 -35.921 1.00 121.21 218 GLY A CA 1
ATOM 1394 C C . GLY A 1 218 ? -10.113 -4.021 -34.769 1.00 121.21 218 GLY A C 1
ATOM 1395 O O . GLY A 1 218 ? -10.356 -3.494 -33.680 1.00 121.21 218 GLY A O 1
ATOM 1396 N N . VAL A 1 219 ? -8.998 -4.712 -35.007 1.00 112.93 219 VAL A N 1
ATOM 1397 C CA . VAL A 1 219 ? -7.991 -4.939 -33.979 1.00 112.93 219 VAL A CA 1
ATOM 1398 C C . VAL A 1 219 ? -6.723 -5.428 -34.663 1.00 112.93 219 VAL A C 1
ATOM 1399 O O . VAL A 1 219 ? -6.769 -6.014 -35.745 1.00 112.93 219 VAL A O 1
ATOM 1403 N N . THR A 1 220 ? -5.579 -5.169 -34.036 1.00 129.26 220 THR A N 1
ATOM 1404 C CA . THR A 1 220 ? -4.308 -5.676 -34.532 1.00 129.26 220 THR A CA 1
ATOM 1405 C C . THR A 1 220 ? -4.144 -7.147 -34.156 1.00 129.26 220 THR A C 1
ATOM 1406 O O . THR A 1 220 ? -4.837 -7.668 -33.279 1.00 129.26 220 THR A O 1
ATOM 1410 N N . THR A 1 221 ? -3.215 -7.820 -34.841 1.00 127.13 221 THR A N 1
ATOM 1411 C CA . THR A 1 221 ? -2.961 -9.231 -34.570 1.00 127.13 221 THR A CA 1
ATOM 1412 C C . THR A 1 221 ? -2.500 -9.454 -33.134 1.00 127.13 221 THR A C 1
ATOM 1413 O O . THR A 1 221 ? -2.826 -10.479 -32.525 1.00 127.13 221 THR A O 1
ATOM 1417 N N . HIS A 1 222 ? -1.731 -8.518 -32.581 1.00 131.28 222 HIS A N 1
ATOM 1418 C CA . HIS A 1 222 ? -1.197 -8.678 -31.236 1.00 131.28 222 HIS A CA 1
ATOM 1419 C C . HIS A 1 222 ? -1.172 -7.331 -30.529 1.00 131.28 222 HIS A C 1
ATOM 1420 O O . HIS A 1 222 ? -1.166 -6.282 -31.178 1.00 131.28 222 HIS A O 1
ATOM 1427 N N . TYR A 1 223 ? -1.158 -7.371 -29.201 1.00 125.84 223 TYR A N 1
ATOM 1428 C CA . TYR A 1 223 ? -1.129 -6.185 -28.357 1.00 125.84 223 TYR A CA 1
ATOM 1429 C C . TYR A 1 223 ? 0.055 -6.244 -27.397 1.00 125.84 223 TYR A C 1
ATOM 1430 O O . TYR A 1 223 ? 0.902 -7.138 -27.460 1.00 125.84 223 TYR A O 1
ATOM 1439 N N . ASN A 1 224 ? 0.096 -5.261 -26.501 1.00 131.46 224 ASN A N 1
ATOM 1440 C CA . ASN A 1 224 ? 1.003 -5.240 -25.365 1.00 131.46 224 ASN A CA 1
ATOM 1441 C C . ASN A 1 224 ? 0.312 -4.502 -24.229 1.00 131.46 224 ASN A C 1
ATOM 1442 O O . ASN A 1 224 ? -0.496 -3.601 -24.471 1.00 131.46 224 ASN A O 1
ATOM 1447 N N . VAL A 1 225 ? 0.622 -4.885 -22.993 1.00 126.62 225 VAL A N 1
ATOM 1448 C CA . VAL A 1 225 ? -0.024 -4.323 -21.812 1.00 126.62 225 VAL A CA 1
ATOM 1449 C C . VAL A 1 225 ? 1.045 -3.779 -20.874 1.00 126.62 225 VAL A C 1
ATOM 1450 O O . VAL A 1 225 ? 2.070 -4.431 -20.643 1.00 126.62 225 VAL A O 1
ATOM 1454 N N . THR A 1 226 ? 0.810 -2.576 -20.351 1.00 135.94 226 THR A N 1
ATOM 1455 C CA . THR A 1 226 ? 1.727 -1.918 -19.432 1.00 135.94 226 THR A CA 1
ATOM 1456 C C . THR A 1 226 ? 0.926 -1.198 -18.357 1.00 135.94 226 THR A C 1
ATOM 1457 O O . THR A 1 226 ? -0.287 -1.008 -18.47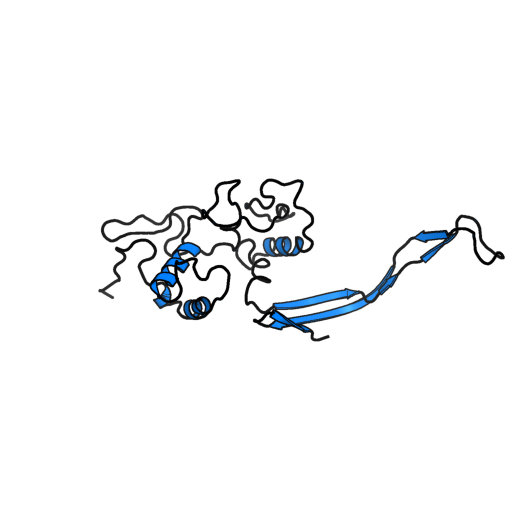9 1.00 135.94 226 THR A O 1
ATOM 1461 N N . ASN A 1 227 ? 1.627 -0.817 -17.285 1.00 140.54 227 ASN A N 1
ATOM 1462 C CA . ASN A 1 227 ? 1.093 0.013 -16.207 1.00 140.54 227 ASN A CA 1
ATOM 1463 C C . ASN A 1 227 ? 0.067 -0.727 -15.357 1.00 140.54 227 ASN A C 1
ATOM 1464 O O . ASN A 1 227 ? -0.637 -1.614 -15.846 1.00 140.54 227 ASN A O 1
ATOM 1469 N N . TRP A 1 228 ? -0.008 -0.378 -14.073 1.00 140.70 228 TRP A N 1
ATOM 1470 C CA . TRP A 1 228 ? -1.001 -0.951 -13.165 1.00 140.70 228 TRP A CA 1
ATOM 1471 C C . TRP A 1 228 ? -1.360 0.132 -12.156 1.00 140.70 228 TRP A C 1
ATOM 1472 O O . TRP A 1 228 ? -0.579 0.406 -11.240 1.00 140.70 228 TRP A O 1
ATOM 1483 N N . THR A 1 229 ? -2.537 0.737 -12.316 1.00 158.81 229 THR A N 1
ATOM 1484 C CA . THR A 1 229 ? -2.918 1.926 -11.564 1.00 158.81 229 THR A CA 1
ATOM 1485 C C . THR A 1 229 ? -3.861 1.561 -10.427 1.00 158.81 229 THR A C 1
ATOM 1486 O O . THR A 1 229 ? -4.280 0.410 -10.291 1.00 158.81 229 THR A O 1
ATOM 1490 N N . VAL A 1 230 ? -4.188 2.564 -9.609 1.00 163.82 230 VAL A N 1
ATOM 1491 C CA . VAL A 1 230 ? -4.903 2.363 -8.352 1.00 163.82 230 VAL A CA 1
ATOM 1492 C C . VAL A 1 230 ? -6.059 3.357 -8.248 1.00 163.82 230 VAL A C 1
ATOM 1493 O O . VAL A 1 230 ? -6.031 4.415 -8.886 1.00 163.82 230 VAL A O 1
ATOM 1497 N N . ASN A 1 231 ? -7.084 3.031 -7.452 1.00 159.00 231 ASN A N 1
ATOM 1498 C CA . ASN A 1 231 ? -8.227 3.928 -7.284 1.00 159.00 231 ASN A CA 1
ATOM 1499 C C . ASN A 1 231 ? -9.061 3.515 -6.074 1.00 159.00 231 ASN A C 1
ATOM 1500 O O . ASN A 1 231 ? -9.504 2.366 -5.990 1.00 159.00 231 ASN A O 1
ATOM 1505 N N . GLY A 1 232 ? -9.274 4.458 -5.145 1.00 164.60 232 GLY A N 1
ATOM 1506 C CA . GLY A 1 232 ? -10.206 4.300 -4.032 1.00 164.60 232 GLY A CA 1
ATOM 1507 C C . GLY A 1 232 ? -9.754 3.317 -2.964 1.00 164.60 232 GLY A C 1
ATOM 1508 O O . GLY A 1 232 ? -9.204 2.257 -3.250 1.00 164.60 232 GLY A O 1
ATOM 1509 N N . THR A 1 233 ? -10.078 3.647 -1.711 1.00 165.30 233 THR A N 1
ATOM 1510 C CA . THR A 1 233 ? -9.459 2.998 -0.560 1.00 165.30 233 THR A CA 1
ATOM 1511 C C . THR A 1 233 ? -10.528 2.368 0.325 1.00 165.30 233 THR A C 1
ATOM 1512 O O . THR A 1 233 ? -11.630 2.907 0.453 1.00 165.30 233 THR A O 1
ATOM 1516 N N . ARG A 1 234 ? -10.193 1.226 0.929 1.00 152.99 234 ARG A N 1
ATOM 1517 C CA . ARG A 1 234 ? -11.092 0.501 1.816 1.00 152.99 234 ARG A CA 1
ATOM 1518 C C . ARG A 1 234 ? -10.369 0.133 3.106 1.00 152.99 234 ARG A C 1
ATOM 1519 O O . ARG A 1 234 ? -9.159 -0.110 3.110 1.00 152.99 234 ARG A O 1
ATOM 1527 N N . TYR A 1 235 ? -11.125 0.094 4.203 1.00 153.22 235 TYR A N 1
ATOM 1528 C CA . TYR A 1 235 ? -10.620 -0.284 5.516 1.00 153.22 235 TYR A CA 1
ATOM 1529 C C . TYR A 1 235 ? -11.337 -1.535 6.009 1.00 153.22 235 TYR A C 1
ATOM 1530 O O . TYR A 1 235 ? -12.394 -1.913 5.498 1.00 153.22 235 TYR A O 1
ATOM 1539 N N . THR A 1 236 ? -10.747 -2.180 7.016 1.00 137.10 236 THR A N 1
ATOM 1540 C CA . THR A 1 236 ? -11.328 -3.374 7.615 1.00 137.10 236 THR A CA 1
ATOM 1541 C C . THR A 1 236 ? -10.770 -3.556 9.021 1.00 137.10 236 THR A C 1
ATOM 1542 O O . THR A 1 236 ? -9.577 -3.345 9.253 1.00 137.10 236 THR A O 1
ATOM 1546 N N . THR A 1 237 ? -11.639 -3.951 9.952 1.00 126.77 237 THR A N 1
ATOM 1547 C CA . THR A 1 237 ? -11.264 -4.188 11.340 1.00 126.77 237 THR A CA 1
ATOM 1548 C C . THR A 1 237 ? -11.879 -5.498 11.811 1.00 126.77 237 THR A C 1
ATOM 1549 O O . THR A 1 237 ? -13.026 -5.808 11.477 1.00 126.77 237 THR A O 1
ATOM 1553 N N . VAL A 1 238 ? -11.115 -6.267 12.587 1.00 116.92 238 VAL A N 1
ATOM 1554 C CA . VAL A 1 238 ? -11.550 -7.578 13.058 1.00 116.92 238 VAL A CA 1
ATOM 1555 C C . VAL A 1 238 ? -11.126 -7.768 14.510 1.00 116.92 238 VAL A C 1
ATOM 1556 O O . VAL A 1 238 ? -10.048 -7.325 14.920 1.00 116.92 238 VAL A O 1
ATOM 1560 N N . PHE A 1 239 ? -11.993 -8.412 15.292 1.00 112.37 239 PHE A N 1
ATOM 1561 C CA . PHE A 1 239 ? -11.728 -8.752 16.684 1.00 112.37 239 PHE A CA 1
ATOM 1562 C C . PHE A 1 239 ? -11.778 -10.265 16.838 1.00 112.37 239 PHE A C 1
ATOM 1563 O O . PHE A 1 239 ? -12.705 -10.912 16.341 1.00 112.37 239 PHE A O 1
ATOM 1571 N N . GLY A 1 240 ? -10.781 -10.826 17.518 1.00 106.24 240 GLY A N 1
ATOM 1572 C CA . GLY A 1 240 ? -10.736 -12.258 17.747 1.00 106.24 240 GLY A CA 1
ATOM 1573 C C . GLY A 1 240 ? -10.805 -12.618 19.217 1.00 106.24 240 GLY A C 1
ATOM 1574 O O . GLY A 1 240 ? -10.095 -12.027 20.034 1.00 106.24 240 GLY A O 1
ATOM 1575 N N . ASN A 1 241 ? -11.651 -13.583 19.569 1.00 108.10 241 ASN A N 1
ATOM 1576 C CA . ASN A 1 241 ? -11.849 -13.935 20.966 1.00 108.10 241 ASN A CA 1
ATOM 1577 C C . ASN A 1 241 ? -10.783 -14.928 21.428 1.00 108.10 241 ASN A C 1
ATOM 1578 O O . ASN A 1 241 ? -9.844 -15.263 20.702 1.00 108.10 241 ASN A O 1
ATOM 1583 N N . THR A 1 242 ? -10.938 -15.404 22.665 1.00 102.72 242 THR A N 1
ATOM 1584 C CA . THR A 1 242 ? -9.950 -16.301 23.255 1.00 102.72 242 THR A CA 1
ATOM 1585 C C . THR A 1 242 ? -9.914 -17.655 22.558 1.00 102.72 242 THR A C 1
ATOM 1586 O O . THR A 1 242 ? -8.839 -18.247 22.417 1.00 102.72 242 THR A O 1
ATOM 1590 N N . THR A 1 243 ? -11.063 -18.161 22.121 1.00 112.49 243 THR A N 1
ATOM 1591 C CA . THR A 1 243 ? -11.143 -19.493 21.538 1.00 112.49 243 THR A CA 1
ATOM 1592 C C . THR A 1 243 ? -10.749 -19.525 20.069 1.00 112.49 243 THR A C 1
ATOM 1593 O O . THR A 1 243 ? -10.791 -20.596 19.455 1.00 112.49 243 THR A O 1
ATOM 1597 N N . GLY A 1 244 ? -10.374 -18.388 19.490 1.00 110.50 244 GLY A N 1
ATOM 1598 C CA . GLY A 1 244 ? -9.931 -18.346 18.115 1.00 110.50 244 GLY A CA 1
ATOM 1599 C C . GLY A 1 244 ? -11.009 -18.084 17.088 1.00 110.50 244 GLY A C 1
ATOM 1600 O O . GLY A 1 244 ? -10.691 -17.998 15.895 1.00 110.50 244 GLY A O 1
ATOM 1601 N N . ASN A 1 245 ? -12.268 -17.965 17.501 1.00 119.39 245 ASN A N 1
ATOM 1602 C CA . ASN A 1 245 ? -13.328 -17.649 16.554 1.00 119.39 245 ASN A CA 1
ATOM 1603 C C . ASN A 1 245 ? -13.091 -16.278 15.935 1.00 119.39 245 ASN A C 1
ATOM 1604 O O . ASN A 1 245 ? -12.762 -15.311 16.628 1.00 119.39 245 ASN A O 1
ATOM 1609 N N . GLY A 1 246 ? -13.256 -16.198 14.619 1.00 117.62 246 GLY A N 1
ATOM 1610 C CA . GLY A 1 246 ? -13.011 -14.958 13.913 1.00 117.62 246 GLY A CA 1
ATOM 1611 C C . GLY A 1 246 ? -14.276 -14.207 13.561 1.00 117.62 246 GLY A C 1
ATOM 1612 O O . GLY A 1 246 ? -15.026 -14.620 12.671 1.00 117.62 246 GLY A O 1
ATOM 1613 N N . SER A 1 247 ? -14.525 -13.101 14.254 1.00 124.23 247 SER A N 1
ATOM 1614 C CA . SER A 1 247 ? -15.670 -12.243 13.989 1.00 124.23 247 SER A CA 1
ATOM 1615 C C . SER A 1 247 ? -15.169 -10.898 13.490 1.00 124.23 247 SER A C 1
ATOM 1616 O O . SER A 1 247 ? -14.361 -10.245 14.159 1.00 124.23 247 SER A O 1
ATOM 1619 N N . VAL A 1 248 ? -15.650 -10.485 12.321 1.00 130.49 248 VAL A N 1
ATOM 1620 C CA . VAL A 1 248 ? -15.223 -9.247 11.682 1.00 130.49 248 VAL A CA 1
ATOM 1621 C C . VAL A 1 248 ? -16.360 -8.239 11.747 1.00 130.49 248 VAL A C 1
ATOM 1622 O O . VAL A 1 248 ? -17.521 -8.573 11.485 1.00 130.49 248 VAL A O 1
ATOM 1626 N N . ASN A 1 249 ? -16.027 -7.010 12.123 1.00 129.90 249 ASN A N 1
ATOM 1627 C CA . ASN A 1 249 ? -16.994 -5.914 12.135 1.00 129.90 249 ASN A CA 1
ATOM 1628 C C . ASN A 1 249 ? -16.894 -5.111 10.839 1.00 129.90 249 ASN A C 1
ATOM 1629 O O . ASN A 1 249 ? -16.544 -3.931 10.820 1.00 129.90 249 ASN A O 1
ATOM 1634 N N . ASP A 1 250 ? -17.208 -5.790 9.740 1.00 153.81 250 ASP A N 1
ATOM 1635 C CA . ASP A 1 250 ? -17.140 -5.199 8.408 1.00 153.81 250 ASP A CA 1
ATOM 1636 C C . ASP A 1 250 ? -18.202 -4.118 8.229 1.00 153.81 250 ASP A C 1
ATOM 1637 O O . ASP A 1 250 ? -18.987 -4.155 7.281 1.00 153.81 250 ASP A O 1
#

InterPro domains:
  IPR036280 Multiheme cytochrome superfamily [SSF48695] (45-225)

Solvent-accessible surface area: 16415 Å² total; per-residue (Å²): 135,166,176,205,116,114,68,59,39,134,49,23,34,95,33,45,38,149,112,107,66,101,92,29,63,137,50,104,129,55,89,29,99,77,96,92,49,11,57,12,40,128,60,70,110,68,1,25,45,4,42,9,88,51,89,56,11,99,53,133,24,90,18,11,56,11,52,68,127,75,80,72,112,39,137,77,23,145,72,61,34,111,50,6,63,22,19,27,48,34,37,4,128,109,29,149,36,49,54,122,77,19,89,53,52,76,30,35,72,52,3,103,38,139,115,40,58,16,123,53,63,14,10,34,51,57,77,121,181,21,91,198,66,100,130,22,85,97,23,51,178,11,16,52,92,158,91,82,75,37,2,12,35,3,42,66,24,104,162,59,152,62,60,65,114,78,123,148,98,97,91,74,32,133,98,106,105,70,55,102,81,201,68,80,50,159,80,82,84,16,119,130,110,81,74,65,95,175,84,86,100,35,77,128,174,25,39,33,96,16,65,76,93,64,97,73,68,80,106,150

Foldseek 3Di:
DPDDDFQQDPFGRDQPCPPPVVVLVVLLPDPDPVCCCLPHNPDSNSVRSSCRCPFQFPQPHHEWGDRVVGTDDGDPYHPGHDDAPCSQQQAAPLDDHRDPVRHNDDAEAFQDDPPDGDPGHRRNPVNVPGHPDPCRVLQNVQQVDPPDPHRRPSVCPPRALDKDKDKDWDFPDKAWDWAQDPDDDVPPGDPDIGTDDIGGDGIDIWMWIAGRVGDTDTPD

Nearest PDB structures (foldseek):
  8e5g-assembly1_A  TM=1.005E+00  e=1.430E-46  Archaeoglobus veneficus
  5ol5-assembly4_D  TM=4.095E-01  e=5.464E+00  Synechocystis sp. PCC 6803 substr. Kazusa
  3fcg-assembly1_B  TM=2.262E-01  e=2.603E+00  Yersinia pestis

Secondary structure (DSSP, 8-state):
---PPP--SSS--S-GGGS-HHHHHHHHT--STTTTTTS-SSSHHHHHHHHHHHHTSSSSS---EE-SS-EEPPSS-SS-----SSSSSS--TTTT-SSTTPPP-------B-SS-B-SS-TTTT-TTT----SSTHHHHHHHHS-SSSTTHHHHTTTTSS--EEEEEEEEEEEEEEEEESS--STTSS-S-EEEEEEEEEEEEEEEEEE-TT--EEE--

Sequence (220 aa):
QHMWYNISGTGNNLPCEKCHADVFAEFKNNPGAHKTIGGGTDTVEHIRAACGECHRTSVVGTFASGDGTSATPGQEAHAAATIACMACHEFGPNGNAPYSGAPVAGGFDNVTTDTASSPYNYDNGDTTYGTKEAHQTFIERAVEDKTLIDSNEACIACHTYVPVKINWTHKVSLEFNCTYEYNTGTSGVTTHYNVTNWTVNGTRYTTVFGNTTGNGSVND